Protein AF-A0A525BWI6-F1 (afdb_monomer)

Solvent-accessible surface area (backbone atoms only — not comparable to full-atom values): 13046 Å² total; per-residue (Å²): 113,69,66,60,53,54,53,51,47,53,51,52,24,54,49,38,53,57,57,34,75,76,47,69,25,54,62,59,29,43,52,37,50,34,52,22,26,50,43,40,24,55,50,16,60,76,72,67,36,61,72,46,29,54,53,19,52,52,50,34,53,52,35,51,54,49,53,54,50,56,58,62,45,59,78,63,48,48,75,44,83,44,71,78,77,48,49,67,59,49,45,56,50,45,60,74,43,39,76,67,49,33,75,76,40,73,86,69,58,68,66,37,55,58,36,24,40,76,40,70,22,49,56,35,39,35,30,46,92,95,35,80,50,28,39,37,36,37,22,38,51,86,26,30,73,74,43,40,60,67,76,64,21,48,58,48,61,79,73,51,90,69,42,32,31,34,43,74,51,75,48,60,46,65,49,59,51,91,51,55,58,67,56,55,53,51,51,49,52,60,69,67,59,43,96,78,37,52,26,42,34,41,73,44,54,63,84,40,54,70,57,53,51,52,42,44,77,70,60,32,41,85,71,51,73,57,98,63,34,35,35,27,37,23,75,45,68,83,77,71,130

Radius of gyration: 22.59 Å; Cα contacts (8 Å, |Δi|>4): 354; chains: 1; bounding box: 53×38×68 Å

Foldseek 3Di:
DVVVVLVVLVVVLVVLQVVLVVAQAPLVSLVSQLVSLVSQLVSCVSVVNPVSNVVSVVSNVVSVVVNVCLLVCLVQWDKDQPQPPCLVLVLVVCVVCVVVVCVFVVPDDSVLQVLQVVQVKTKIFGDHPNHGQWIWIKHFLSSLPSRDDPVQNVQSVVQDPRQAIETNDIDGPSHSPPSCNSVVNVVVCLVPSDQSHFKYKYKGFLVNVVVVVVCVVVQWDWGDDDPRMTMTIHTSPRPPD

Mean predicted aligned error: 8.85 Å

Secondary structure (DSSP, 8-state):
-HHHHHHHHHHHHHHHHHHHHT---HHHHHHHHHHHHHHHHHHHHHTT-HHHHHHHHHHHHHHHHHHHHHHHGGGG-EEEE-TTTTHHHHHHHHHHTHHHHTTT-TT--THHHHHHHHTT-EEEEEEETTEEEEEEEEEEGGGHHHHS-HHHHHHHHTT--S-EEEEEEEEE-GGGTTSSHHHHHHHHHHHHH-TT--EEEEEEETT-HHHHHHHHHTTPEEEEEETTEEEEEEE------

Sequence (241 aa):
MQAIIIEGLGYLASFTVAISLLMVSVLKLRIINLIGSTMFLIYGLLIGSVPIVITNVCVVSINIVNLRRLRSGNKAVQYNDMGGELRPQVEVFANEYLQDIRRFFPYFSVEQIAAAEEAGGRVFAAVRNLKVVGFAVVFPVAGVGSVLKPDRAMLIQNNSSGREHCFLLDYIVPRYRGLGLVRGLHELVIHQAGSSVDALLALTPQSSRKYAAFLQNNGFSFLAQKDGDVLYRKPLGSVRP

pLDDT: mean 83.62, std 11.22, range [30.11, 96.38]

Nearest PDB structures (foldseek):
  4bmh-assembly1_A  TM=7.366E-01  e=2.828E-05  Streptomyces sviceus ATCC 29083
  1wwz-assembly1_B  TM=6.530E-01  e=6.426E-05  Pyrococcus horikoshii OT3
  4ava-assembly1_A  TM=7.128E-01  e=1.847E-04  Mycobacterium tuberculosis H37Rv
  4xpl-assembly1_A  TM=6.372E-01  e=1.027E-04  Campylobacter jejuni subsp. jejuni PT14
  4avc-assembly2_B  TM=5.827E-01  e=7.545E-04  Mycobacterium tuberculosis H37Rv

Structure (mmCIF, N/CA/C/O backbone):
data_AF-A0A525BWI6-F1
#
_entry.id   AF-A0A525BWI6-F1
#
loop_
_atom_site.group_PDB
_atom_site.id
_atom_site.type_symbol
_atom_site.label_atom_id
_atom_site.label_alt_id
_atom_site.label_comp_id
_atom_site.label_asym_id
_atom_site.label_entity_id
_atom_site.label_seq_id
_atom_site.pdbx_PDB_ins_code
_atom_site.Cartn_x
_atom_site.Cartn_y
_atom_site.Cartn_z
_atom_site.occupancy
_atom_site.B_iso_or_equiv
_atom_site.auth_seq_id
_atom_site.auth_comp_id
_atom_site.auth_asym_id
_atom_site.auth_atom_id
_atom_site.pdbx_PDB_model_num
ATOM 1 N N . MET A 1 1 ? -9.915 -0.791 47.018 1.00 62.06 1 MET A N 1
ATOM 2 C CA . MET A 1 1 ? -9.492 -1.580 45.836 1.00 62.06 1 MET A CA 1
ATOM 3 C C . MET A 1 1 ? -10.439 -1.410 44.646 1.00 62.06 1 MET A C 1
ATOM 5 O O . MET A 1 1 ? -9.950 -1.113 43.570 1.00 62.06 1 MET A O 1
ATOM 9 N N . GLN A 1 2 ? -11.768 -1.500 44.816 1.00 66.81 2 GLN A N 1
ATOM 10 C CA . GLN A 1 2 ? -12.725 -1.298 43.710 1.00 66.81 2 GLN A CA 1
ATOM 11 C C . GLN A 1 2 ? -12.738 0.131 43.131 1.00 66.81 2 GLN A C 1
ATOM 13 O O . GLN A 1 2 ? -12.722 0.279 41.915 1.00 66.81 2 GLN A O 1
ATOM 18 N N . ALA A 1 3 ? -12.679 1.173 43.971 1.00 71.25 3 ALA A N 1
ATOM 19 C CA . ALA A 1 3 ? -12.654 2.569 43.508 1.00 71.25 3 ALA A CA 1
ATOM 20 C C . ALA A 1 3 ? -11.451 2.874 42.593 1.00 71.25 3 ALA A C 1
ATOM 22 O O . ALA A 1 3 ? -11.622 3.426 41.513 1.00 71.25 3 ALA A O 1
ATOM 23 N N . ILE A 1 4 ? -10.257 2.395 42.965 1.00 80.69 4 ILE A N 1
ATOM 24 C CA . ILE A 1 4 ? -9.024 2.557 42.173 1.00 80.69 4 ILE A CA 1
ATOM 25 C C . ILE A 1 4 ? -9.156 1.885 40.795 1.00 80.69 4 ILE A C 1
ATOM 27 O O . ILE A 1 4 ? -8.717 2.440 39.791 1.00 80.69 4 ILE A O 1
ATOM 31 N N . ILE A 1 5 ? -9.788 0.706 40.728 1.00 80.38 5 ILE A N 1
ATOM 32 C CA . ILE A 1 5 ? -10.026 -0.005 39.461 1.00 80.38 5 ILE A CA 1
ATOM 33 C C . ILE A 1 5 ? -11.010 0.777 38.578 1.00 80.38 5 ILE A C 1
ATOM 35 O O . ILE A 1 5 ? -10.779 0.907 37.377 1.00 80.38 5 ILE A O 1
ATOM 39 N N . ILE A 1 6 ? -12.083 1.321 39.162 1.00 80.31 6 ILE A N 1
ATOM 40 C CA . ILE A 1 6 ? -13.118 2.082 38.444 1.00 80.31 6 ILE A CA 1
ATOM 41 C C . ILE A 1 6 ? -12.556 3.403 37.895 1.00 80.31 6 ILE A C 1
ATOM 43 O O . ILE A 1 6 ? -12.757 3.711 36.719 1.00 80.31 6 ILE A O 1
ATOM 47 N N . GLU A 1 7 ? -11.811 4.156 38.706 1.00 82.19 7 GLU A N 1
ATOM 48 C CA . GLU A 1 7 ? -11.148 5.399 38.287 1.00 82.19 7 GLU A CA 1
ATOM 49 C C . GLU A 1 7 ? -10.084 5.137 37.214 1.00 82.19 7 GLU A C 1
ATOM 51 O O . GLU A 1 7 ? -10.045 5.823 36.189 1.00 82.19 7 GLU A O 1
ATOM 56 N N . GLY A 1 8 ? -9.274 4.087 37.393 1.00 83.38 8 GLY A N 1
ATOM 57 C CA . GLY A 1 8 ? -8.284 3.662 36.404 1.00 83.38 8 GLY A CA 1
ATOM 58 C C . GLY A 1 8 ? -8.911 3.321 35.049 1.00 83.38 8 GLY A C 1
ATOM 59 O O . GLY A 1 8 ? -8.374 3.706 34.007 1.00 83.38 8 GLY A O 1
ATOM 60 N N . LEU A 1 9 ? -10.079 2.665 35.046 1.00 82.00 9 LEU A N 1
ATOM 61 C CA . LEU A 1 9 ? -10.814 2.349 33.819 1.00 82.00 9 LEU A CA 1
ATOM 62 C C . LEU A 1 9 ? -11.284 3.620 33.089 1.00 82.00 9 LEU A C 1
ATOM 64 O O . LEU A 1 9 ? -11.173 3.700 31.865 1.00 82.00 9 LEU A O 1
ATOM 68 N N . GLY A 1 10 ? -11.771 4.619 33.834 1.00 75.94 10 GLY A N 1
ATOM 69 C CA . GLY A 1 10 ? -12.215 5.906 33.288 1.00 75.94 10 GLY A CA 1
ATOM 70 C C . GLY A 1 10 ? -11.077 6.722 32.662 1.00 75.94 10 GLY A C 1
ATOM 71 O O . GLY A 1 10 ? -11.234 7.271 31.563 1.00 75.94 10 GLY A O 1
ATOM 72 N N . TYR A 1 11 ? -9.903 6.747 33.303 1.00 85.50 11 TYR A N 1
ATOM 73 C CA . TYR A 1 11 ? -8.713 7.395 32.741 1.00 85.50 11 TYR A CA 1
ATOM 74 C C . TYR A 1 11 ? -8.204 6.680 31.489 1.00 85.50 11 TYR A C 1
ATOM 76 O O . TYR A 1 11 ? -7.922 7.336 30.48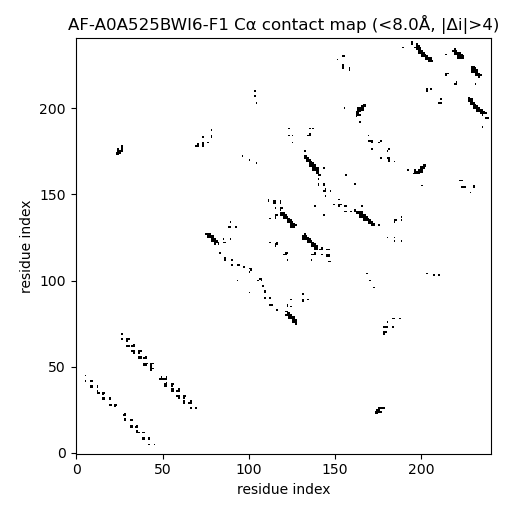5 1.00 85.50 11 TYR A O 1
ATOM 84 N N . LEU A 1 12 ? -8.159 5.344 31.501 1.00 83.06 12 LEU A N 1
ATOM 85 C CA . LEU A 1 12 ? -7.808 4.557 30.317 1.00 83.06 12 LEU A CA 1
ATOM 86 C C . LEU A 1 12 ? -8.774 4.806 29.149 1.00 83.06 12 LEU A C 1
ATOM 88 O O . LEU A 1 12 ? -8.333 4.933 28.004 1.00 83.06 12 LEU A O 1
ATOM 92 N N . ALA A 1 13 ? -10.076 4.914 29.420 1.00 77.94 13 ALA A N 1
ATOM 93 C CA . ALA A 1 13 ? -11.078 5.186 28.394 1.00 77.94 13 ALA A CA 1
ATOM 94 C C . ALA A 1 13 ? -10.881 6.579 27.765 1.00 77.94 13 ALA A C 1
ATOM 96 O O . ALA A 1 13 ? -10.815 6.704 26.540 1.00 77.94 13 ALA A O 1
ATOM 97 N N . SER A 1 14 ? -10.682 7.610 28.590 1.00 79.44 14 SER A N 1
ATOM 98 C CA . SER A 1 14 ? -10.403 8.980 28.129 1.00 79.44 14 SER A CA 1
ATOM 99 C C . SER A 1 14 ? -9.099 9.070 27.330 1.00 79.44 14 SER A C 1
ATOM 101 O O . SER A 1 14 ? -9.049 9.682 26.261 1.00 79.44 14 SER A O 1
ATOM 103 N N . PHE A 1 15 ? -8.050 8.391 27.796 1.00 86.06 15 PHE A N 1
ATOM 104 C CA . PHE A 1 15 ? -6.762 8.322 27.110 1.00 86.06 15 PHE A CA 1
ATOM 105 C C . PHE A 1 15 ? -6.867 7.638 25.738 1.00 86.06 15 PHE A C 1
ATOM 107 O O . PHE A 1 15 ? -6.299 8.111 24.752 1.00 86.06 15 PHE A O 1
ATOM 114 N N . THR A 1 16 ? -7.657 6.567 25.643 1.00 79.38 16 THR A N 1
ATOM 115 C CA . THR A 1 16 ? -7.926 5.859 24.381 1.00 79.38 16 THR A CA 1
ATOM 116 C C . THR A 1 16 ? -8.598 6.781 23.357 1.00 79.38 16 THR A C 1
ATOM 118 O O . THR A 1 16 ? -8.222 6.783 22.181 1.00 79.38 16 THR A O 1
ATOM 121 N N . VAL A 1 17 ? -9.540 7.622 23.797 1.00 78.75 17 VAL A N 1
ATOM 122 C CA . VAL A 1 17 ? -10.177 8.637 22.941 1.00 78.75 17 VAL A CA 1
ATOM 123 C C . VAL A 1 17 ? -9.170 9.698 22.494 1.00 78.75 17 VAL A C 1
ATOM 125 O O . VAL A 1 17 ? -9.147 10.040 21.313 1.00 78.75 17 VAL A O 1
ATOM 128 N N . ALA A 1 18 ? -8.289 10.171 23.377 1.00 82.12 18 ALA A N 1
ATOM 129 C CA . ALA A 1 18 ? -7.248 11.133 23.006 1.00 82.12 18 ALA A CA 1
ATOM 130 C C . ALA A 1 18 ? -6.285 10.565 21.944 1.00 82.12 18 ALA A C 1
ATOM 132 O O . ALA A 1 18 ? -6.019 11.218 20.935 1.00 82.12 18 ALA A O 1
ATOM 133 N N . ILE A 1 19 ? -5.838 9.312 22.104 1.00 81.69 19 ILE A N 1
ATOM 134 C CA . ILE A 1 19 ? -5.011 8.614 21.103 1.00 81.69 19 ILE A CA 1
ATOM 135 C C . ILE A 1 19 ? -5.735 8.492 19.758 1.00 81.69 19 ILE A C 1
ATOM 137 O O . ILE A 1 19 ? -5.098 8.581 18.705 1.00 81.69 19 ILE A O 1
ATOM 141 N N . SER A 1 20 ? -7.057 8.300 19.769 1.00 76.81 20 SER A N 1
ATOM 142 C CA . SER A 1 20 ? -7.852 8.183 18.545 1.00 76.81 20 SER A CA 1
ATOM 143 C C . SER A 1 20 ? -7.700 9.415 17.637 1.00 76.81 20 SER A C 1
ATOM 145 O O . SER A 1 20 ? -7.592 9.265 16.421 1.00 76.81 20 SER A O 1
ATOM 147 N N . LEU A 1 21 ? -7.571 10.618 18.212 1.00 78.81 21 LEU A N 1
ATOM 148 C CA . LEU A 1 21 ? -7.444 11.876 17.464 1.00 78.81 21 LEU A CA 1
ATOM 149 C C . LEU A 1 21 ? -6.120 11.994 16.696 1.00 78.81 21 LEU A C 1
ATOM 151 O O . LEU A 1 21 ? -6.045 12.709 15.701 1.00 78.81 21 LEU A O 1
ATOM 155 N N . LEU A 1 22 ? -5.091 11.254 17.111 1.00 80.56 22 LEU A N 1
ATOM 156 C CA . LEU A 1 22 ? -3.785 11.220 16.446 1.00 80.56 22 LEU A CA 1
ATOM 157 C C . LEU A 1 22 ? -3.753 10.246 15.254 1.00 80.56 22 LEU A C 1
ATOM 159 O O . LEU A 1 22 ? -2.736 10.112 14.569 1.00 80.56 22 LEU A O 1
ATOM 163 N N . MET A 1 23 ? -4.844 9.518 14.998 1.00 80.06 23 MET A N 1
ATOM 164 C CA . MET A 1 23 ? -4.870 8.440 14.015 1.00 80.06 23 MET A CA 1
ATOM 165 C C . MET A 1 23 ? -5.329 8.890 12.634 1.00 80.06 23 MET A C 1
ATOM 167 O O . MET A 1 23 ? -6.467 9.294 12.429 1.00 80.06 23 MET A O 1
ATOM 171 N N . VAL A 1 24 ? -4.469 8.672 11.639 1.00 76.25 24 VAL A N 1
ATOM 172 C CA . VAL A 1 24 ? -4.779 8.971 10.229 1.00 76.25 24 VAL A CA 1
ATOM 173 C C . VAL A 1 24 ? -5.527 7.822 9.532 1.00 76.25 24 VAL A C 1
ATOM 175 O O . VAL A 1 24 ? -6.326 8.037 8.622 1.00 76.25 24 VAL A O 1
ATOM 178 N N . SER A 1 25 ? -5.280 6.571 9.940 1.00 78.31 25 SER A N 1
ATOM 179 C CA . SER A 1 25 ? -5.923 5.398 9.329 1.00 78.31 25 SER A CA 1
ATOM 180 C C . SER A 1 25 ? -7.349 5.231 9.849 1.00 78.31 25 SER A C 1
ATOM 182 O O . SER A 1 25 ? -7.556 5.040 11.049 1.00 78.31 25 SER A O 1
ATOM 184 N N . VAL A 1 26 ? -8.327 5.206 8.936 1.00 79.12 26 VAL A N 1
ATOM 185 C CA . VAL A 1 26 ? -9.751 5.050 9.289 1.00 79.12 26 VAL A CA 1
ATOM 186 C C . VAL A 1 26 ? -9.996 3.717 9.991 1.00 79.12 26 VAL A C 1
ATOM 188 O O . VAL A 1 26 ? -10.793 3.653 10.920 1.00 79.12 26 VAL A O 1
ATOM 191 N N . LEU A 1 27 ? -9.292 2.655 9.587 1.00 81.38 27 LEU A N 1
ATOM 192 C CA . LEU A 1 27 ? -9.407 1.349 10.233 1.00 81.38 27 LEU A CA 1
ATOM 193 C C . LEU A 1 27 ? -8.969 1.416 11.700 1.00 81.38 27 LEU A C 1
ATOM 195 O O . LEU A 1 27 ? -9.713 0.991 12.581 1.00 81.38 27 LEU A O 1
ATOM 199 N N . LYS A 1 28 ? -7.778 1.971 11.958 1.00 82.62 28 LYS A N 1
ATOM 200 C CA . LYS A 1 28 ? -7.226 2.064 13.317 1.00 82.62 28 LYS A CA 1
ATOM 201 C C . LYS A 1 28 ? -8.090 2.949 14.211 1.00 82.62 28 LYS A C 1
ATOM 203 O O . LYS A 1 28 ? -8.404 2.545 15.325 1.00 82.62 28 LYS A O 1
ATOM 208 N N . LEU A 1 29 ? -8.547 4.087 13.682 1.00 83.50 29 LEU A N 1
ATOM 209 C CA . LEU A 1 29 ? -9.468 4.987 14.372 1.00 83.50 29 LEU A CA 1
ATOM 210 C C . LEU A 1 29 ? -10.741 4.254 14.819 1.00 83.50 29 LEU A C 1
ATOM 212 O O . LEU A 1 29 ? -11.151 4.360 15.969 1.00 83.50 29 LEU A O 1
ATOM 216 N N . ARG A 1 30 ? -11.355 3.461 13.930 1.00 86.94 30 ARG A N 1
ATOM 217 C CA . ARG A 1 30 ? -12.579 2.707 14.251 1.00 86.94 30 ARG A CA 1
ATOM 218 C C . ARG A 1 30 ? -12.337 1.598 15.273 1.00 86.94 30 ARG A C 1
ATOM 220 O O . ARG A 1 30 ? -13.195 1.384 16.121 1.00 86.94 30 ARG A O 1
ATOM 227 N N . ILE A 1 31 ? -11.189 0.921 15.220 1.00 85.94 31 ILE A N 1
ATOM 228 C CA . ILE A 1 31 ? -10.820 -0.107 16.207 1.00 85.94 31 ILE A CA 1
ATOM 229 C C . ILE A 1 31 ? -10.630 0.523 17.589 1.00 85.94 31 ILE A C 1
ATOM 231 O O . ILE A 1 31 ? -11.164 0.016 18.568 1.00 85.94 31 ILE A O 1
ATOM 235 N N . ILE A 1 32 ? -9.925 1.648 17.678 1.00 87.00 32 ILE A N 1
ATOM 236 C CA . ILE A 1 32 ? -9.689 2.324 18.958 1.00 87.00 32 ILE A CA 1
ATOM 237 C C . ILE A 1 32 ? -10.961 2.936 19.522 1.00 87.00 32 ILE A C 1
ATOM 239 O O . ILE A 1 32 ? -11.213 2.789 20.712 1.00 87.00 32 ILE A O 1
ATOM 243 N N . ASN A 1 33 ? -11.817 3.519 18.682 1.00 86.81 33 ASN A N 1
ATOM 244 C CA . ASN A 1 33 ? -13.127 3.986 19.132 1.00 86.81 33 ASN A CA 1
ATOM 245 C C . ASN A 1 33 ? -13.997 2.831 19.633 1.00 86.81 33 ASN A C 1
ATOM 247 O O . ASN A 1 33 ? -14.745 3.007 20.592 1.00 86.81 33 ASN A O 1
ATOM 251 N N . LEU A 1 34 ? -13.892 1.646 19.024 1.00 88.12 34 LEU A N 1
ATOM 252 C CA . LEU A 1 34 ? -14.577 0.445 19.498 1.00 88.12 34 LEU A CA 1
ATOM 253 C C . LEU A 1 34 ? -14.042 -0.003 20.868 1.00 88.12 34 LEU A C 1
ATOM 255 O O . LEU A 1 34 ? -14.837 -0.293 21.755 1.00 88.12 34 LEU A O 1
ATOM 259 N N . ILE A 1 35 ? -12.719 -0.003 21.064 1.00 90.88 35 ILE A N 1
ATOM 260 C CA . ILE A 1 35 ? -12.091 -0.314 22.358 1.00 90.88 35 ILE A CA 1
ATOM 261 C C . ILE A 1 35 ? -12.531 0.704 23.415 1.00 90.88 3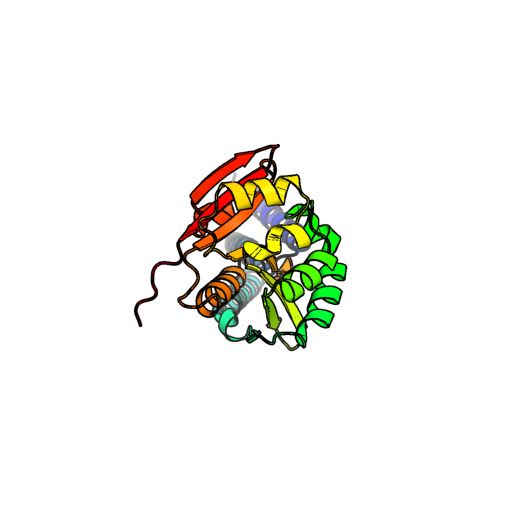5 ILE A C 1
ATOM 263 O O . ILE A 1 35 ? -13.075 0.311 24.441 1.00 90.88 35 ILE A O 1
ATOM 267 N N . GLY A 1 36 ? -12.376 2.002 23.142 1.00 87.62 36 GLY A N 1
ATOM 268 C CA . GLY A 1 36 ? -12.726 3.073 24.076 1.00 87.62 36 GLY A CA 1
ATOM 269 C C . GLY A 1 36 ? -14.205 3.057 24.461 1.00 87.62 36 GLY A C 1
ATOM 270 O O . GLY A 1 36 ? -14.528 3.118 25.643 1.00 87.62 36 GLY A O 1
ATOM 271 N N . SER A 1 37 ? -15.109 2.885 23.490 1.00 88.62 37 SER A N 1
ATOM 272 C CA . SER A 1 37 ? -16.545 2.767 23.786 1.00 88.62 37 SER A CA 1
ATOM 273 C C . SER A 1 37 ? -16.896 1.487 24.543 1.00 88.62 37 SER A C 1
ATOM 275 O O . SER A 1 37 ? -17.738 1.522 25.432 1.00 88.62 37 SER A O 1
ATOM 277 N N . THR A 1 38 ? -16.211 0.370 24.287 1.00 90.31 38 THR A N 1
ATOM 278 C CA . THR A 1 38 ? -16.384 -0.858 25.085 1.00 90.31 38 THR A CA 1
ATOM 279 C C . THR A 1 38 ? -15.917 -0.653 26.530 1.00 90.31 38 THR A C 1
ATOM 281 O O . THR A 1 38 ? -16.587 -1.092 27.461 1.00 90.31 38 THR A O 1
ATOM 284 N N . MET A 1 39 ? -14.811 0.066 26.746 1.00 88.81 39 MET A N 1
ATOM 285 C CA . MET A 1 39 ? -14.343 0.415 28.092 1.00 88.81 39 MET A CA 1
ATOM 286 C C . MET A 1 39 ? -15.326 1.338 28.815 1.00 88.81 39 MET A C 1
ATOM 288 O O . MET A 1 39 ? -15.655 1.081 29.970 1.00 88.81 39 MET A O 1
ATOM 292 N N . PHE A 1 40 ? -15.849 2.366 28.138 1.00 86.31 40 PHE A N 1
ATOM 293 C CA . PHE A 1 40 ? -16.877 3.239 28.710 1.00 86.31 40 PHE A CA 1
ATOM 294 C C . PHE A 1 40 ? -18.191 2.507 28.982 1.00 86.31 40 PHE A C 1
ATOM 296 O O . PHE A 1 40 ? -18.857 2.809 29.967 1.00 86.31 40 PHE A O 1
ATOM 303 N N . LEU A 1 41 ? -18.556 1.527 28.156 1.00 89.56 41 LEU A N 1
ATOM 304 C CA . LEU A 1 41 ? -19.707 0.667 28.404 1.00 89.56 41 LEU A CA 1
ATOM 305 C C . LEU A 1 41 ? -19.533 -0.131 29.704 1.00 89.56 41 LEU A C 1
ATOM 307 O O . LEU A 1 41 ? -20.421 -0.106 30.552 1.00 89.56 41 LEU A O 1
ATOM 311 N N . ILE A 1 42 ? -18.380 -0.786 29.885 1.00 89.62 42 ILE A N 1
ATOM 312 C CA . ILE A 1 42 ? -18.051 -1.518 31.120 1.00 89.62 42 ILE A CA 1
ATOM 313 C C . ILE A 1 42 ? -18.047 -0.561 32.318 1.00 89.62 42 ILE A C 1
ATOM 315 O O . ILE A 1 42 ? -18.666 -0.856 33.336 1.00 89.62 42 ILE A O 1
ATOM 319 N N . TYR A 1 43 ? -17.416 0.609 32.184 1.00 87.12 43 TYR A N 1
ATOM 320 C CA . TYR A 1 43 ? -17.415 1.650 33.214 1.00 87.12 43 TYR A CA 1
ATOM 321 C C . TYR A 1 43 ? -18.838 2.070 33.609 1.00 87.12 43 TYR A C 1
ATOM 323 O O . TYR A 1 43 ? -19.175 2.078 34.789 1.00 87.12 43 TYR A O 1
ATOM 331 N N . GLY A 1 44 ? -19.691 2.369 32.623 1.00 87.69 44 GLY A N 1
ATOM 332 C CA . GLY A 1 44 ? -21.080 2.771 32.832 1.00 87.69 44 GLY A CA 1
ATOM 333 C C . GLY A 1 44 ? -21.902 1.706 33.555 1.00 87.69 44 GLY A C 1
ATOM 334 O O . GLY A 1 44 ? -22.690 2.051 34.430 1.00 87.69 44 GLY A O 1
ATOM 335 N N . LEU A 1 45 ? -21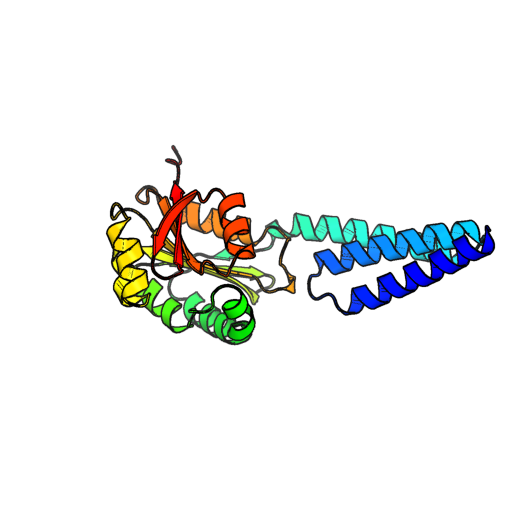.679 0.423 33.244 1.00 90.38 45 LEU A N 1
ATOM 336 C CA . LEU A 1 45 ? -22.302 -0.693 33.961 1.00 90.38 45 LEU A CA 1
ATOM 337 C C . LEU A 1 45 ? -21.839 -0.758 35.422 1.00 90.38 45 LEU A C 1
ATOM 339 O O . LEU A 1 45 ? -22.671 -0.936 36.307 1.00 90.38 45 LEU A O 1
ATOM 343 N N . LEU A 1 46 ? -20.540 -0.570 35.682 1.00 89.25 46 LEU A N 1
ATOM 344 C CA . LEU A 1 46 ? -19.979 -0.609 37.038 1.00 89.25 46 LEU A CA 1
ATOM 345 C C . LEU A 1 46 ? -20.515 0.510 37.939 1.00 89.25 46 LEU A C 1
ATOM 347 O O . LEU A 1 46 ? -20.731 0.274 39.123 1.00 89.25 46 LEU A O 1
ATOM 351 N N . ILE A 1 47 ? -20.744 1.708 37.392 1.00 89.38 47 ILE A N 1
ATOM 352 C CA . ILE A 1 47 ? -21.282 2.848 38.156 1.00 89.38 47 ILE A CA 1
ATOM 353 C C . ILE A 1 47 ? -22.814 2.973 38.080 1.00 89.38 47 ILE A C 1
ATOM 355 O O . ILE A 1 47 ? -23.373 3.944 38.584 1.00 89.38 47 ILE A O 1
ATOM 359 N N . GLY A 1 48 ? -23.501 2.039 37.412 1.00 88.06 48 GLY A N 1
ATOM 360 C CA . GLY A 1 48 ? -24.958 2.077 37.231 1.00 88.06 48 GLY A CA 1
ATOM 361 C C . GLY A 1 48 ? -25.469 3.236 36.359 1.00 88.06 48 GLY A C 1
ATOM 362 O O . GLY A 1 48 ? -26.635 3.616 36.449 1.00 88.06 48 GLY A O 1
ATOM 363 N N . SER A 1 49 ? -24.620 3.820 35.509 1.00 92.88 49 SER A N 1
ATOM 364 C CA . SER A 1 49 ? -24.971 4.972 34.673 1.00 92.88 49 SER A CA 1
ATOM 365 C C . SER A 1 49 ? -25.620 4.542 33.360 1.00 92.88 49 SER A C 1
ATOM 367 O O . SER A 1 49 ? -24.956 4.298 32.347 1.00 92.88 49 SER A O 1
ATOM 369 N N . VAL A 1 50 ? -26.953 4.506 33.364 1.00 91.06 50 VAL A N 1
ATOM 370 C CA . VAL A 1 50 ? -27.777 4.200 32.184 1.00 91.06 50 VAL A CA 1
ATOM 371 C C . VAL A 1 50 ? -27.422 5.068 30.958 1.00 91.06 50 VAL A C 1
ATOM 373 O O . VAL A 1 50 ? -27.262 4.499 29.875 1.00 91.06 50 VAL A O 1
ATOM 376 N N . PRO A 1 51 ? -27.210 6.399 31.068 1.00 89.75 51 PRO A N 1
ATOM 377 C CA . PRO A 1 51 ? -26.848 7.223 29.909 1.00 89.75 51 PRO A CA 1
ATOM 378 C C . PRO A 1 51 ? -25.520 6.815 29.252 1.00 89.75 51 PRO A C 1
ATOM 380 O O . PRO A 1 51 ? -25.416 6.784 28.022 1.00 89.75 51 PRO A O 1
ATOM 383 N N . ILE A 1 52 ? -24.506 6.459 30.050 1.00 90.19 52 ILE A N 1
ATOM 384 C CA . ILE A 1 52 ? -23.194 6.027 29.539 1.00 90.19 52 ILE A CA 1
ATOM 385 C C . ILE A 1 52 ? -23.319 4.677 28.834 1.00 90.19 52 ILE A C 1
ATOM 387 O O . ILE A 1 52 ? -22.749 4.486 27.758 1.00 90.19 52 ILE A O 1
ATOM 391 N N . VAL A 1 53 ? -24.093 3.757 29.410 1.00 91.81 53 VAL A N 1
ATOM 392 C CA . VAL A 1 53 ? -24.338 2.434 28.828 1.00 91.81 53 VAL A CA 1
ATOM 393 C C . VAL A 1 53 ? -25.018 2.565 27.467 1.00 91.81 53 VAL A C 1
ATOM 395 O O . VAL A 1 53 ? -24.493 2.066 26.473 1.00 91.81 53 VAL A O 1
ATOM 398 N N . ILE A 1 54 ? -26.137 3.292 27.387 1.00 93.12 54 ILE A N 1
ATOM 399 C CA . ILE A 1 54 ? -26.908 3.443 26.141 1.00 93.12 54 ILE A CA 1
ATOM 400 C C . ILE A 1 54 ? -26.054 4.076 25.039 1.00 93.12 54 ILE A C 1
ATOM 402 O O . ILE A 1 54 ? -25.976 3.551 23.926 1.00 93.12 54 ILE A O 1
ATOM 406 N N . THR A 1 55 ? -25.380 5.187 25.345 1.00 90.31 55 THR A N 1
ATOM 407 C CA . THR A 1 55 ? -24.566 5.903 24.352 1.00 90.31 55 THR A CA 1
ATOM 408 C C . THR A 1 55 ? -23.436 5.029 23.814 1.00 90.31 55 THR A C 1
ATOM 410 O O . THR A 1 55 ? -23.238 4.961 22.600 1.00 90.31 55 THR A O 1
ATOM 413 N N . ASN A 1 56 ? -22.739 4.286 24.676 1.00 91.19 56 ASN A N 1
ATOM 414 C CA . ASN A 1 56 ? -21.630 3.444 24.242 1.00 91.19 56 ASN A CA 1
ATOM 415 C C . ASN A 1 56 ? -22.078 2.165 23.527 1.00 91.19 56 ASN A C 1
ATOM 417 O O . ASN A 1 56 ? -21.414 1.773 22.570 1.00 91.19 56 ASN A O 1
ATOM 421 N N . VAL A 1 57 ? -23.225 1.569 23.875 1.00 92.50 57 VAL A N 1
ATOM 422 C CA . VAL A 1 57 ? -23.825 0.478 23.077 1.00 92.50 57 VAL A CA 1
ATOM 423 C C . VAL A 1 57 ? -24.118 0.945 21.648 1.00 92.50 57 VAL A C 1
ATOM 425 O O . VAL A 1 57 ? -23.778 0.249 20.683 1.00 92.50 57 VAL A O 1
ATOM 428 N N . CYS A 1 58 ? -24.692 2.141 21.487 1.00 89.88 58 CYS A N 1
ATOM 429 C CA . CYS A 1 58 ? -24.932 2.734 20.172 1.00 89.88 58 CYS A CA 1
ATOM 430 C C . CYS A 1 58 ? -23.619 2.948 19.403 1.00 89.88 58 CYS A C 1
ATOM 432 O O . CYS A 1 58 ? -23.505 2.549 18.241 1.00 89.88 58 CYS A O 1
ATOM 434 N N . VAL A 1 59 ? -22.599 3.521 20.050 1.00 87.81 59 VAL A N 1
ATOM 435 C CA . VAL A 1 59 ? -21.285 3.766 19.433 1.00 87.81 59 VAL A CA 1
ATOM 436 C C . VAL A 1 59 ? -20.602 2.459 19.023 1.00 87.81 59 VAL A C 1
ATOM 438 O O . VAL A 1 59 ? -20.098 2.374 17.899 1.00 87.81 59 VAL A O 1
ATOM 441 N N . VAL A 1 60 ? -20.608 1.433 19.878 1.00 90.94 60 VAL A N 1
ATOM 442 C CA . VAL A 1 60 ? -20.069 0.097 19.573 1.00 90.94 60 VAL A CA 1
ATOM 443 C C . VAL A 1 60 ? -20.763 -0.476 18.338 1.00 90.94 60 VAL A C 1
ATOM 445 O O . VAL A 1 60 ? -20.097 -0.855 17.371 1.00 90.94 60 VAL A O 1
ATOM 448 N N . SER A 1 61 ? -22.097 -0.448 18.315 1.00 89.38 61 SER A N 1
ATOM 449 C CA . SER A 1 61 ? -22.906 -0.966 17.205 1.00 89.38 61 SER A CA 1
ATOM 450 C C . SER A 1 61 ? -22.593 -0.256 15.881 1.00 89.38 61 SER A C 1
ATOM 452 O O . SER A 1 61 ? -22.314 -0.906 14.868 1.00 89.38 61 SER A O 1
ATOM 454 N N . ILE A 1 62 ? -22.543 1.081 15.890 1.00 87.38 62 ILE A N 1
ATOM 455 C CA . ILE A 1 62 ? -22.206 1.896 14.713 1.00 87.38 62 ILE A CA 1
ATOM 456 C C . ILE A 1 62 ? -20.781 1.602 14.229 1.00 87.38 62 ILE A C 1
ATOM 458 O O . ILE A 1 62 ? -20.553 1.445 13.025 1.00 87.38 62 ILE A O 1
ATOM 462 N N . ASN A 1 63 ? -19.805 1.510 15.139 1.00 87.75 63 ASN A N 1
ATOM 463 C CA . ASN A 1 63 ? -18.421 1.220 14.763 1.00 87.75 63 ASN A CA 1
ATOM 464 C C . ASN A 1 63 ? -18.273 -0.190 14.176 1.00 87.75 63 ASN A C 1
ATOM 466 O O . ASN A 1 63 ? -17.561 -0.334 13.183 1.00 87.75 63 ASN A O 1
ATOM 470 N N . ILE A 1 64 ? -18.983 -1.199 14.694 1.00 87.88 64 ILE A N 1
ATOM 471 C CA . ILE A 1 64 ? -18.985 -2.561 14.132 1.00 87.88 64 ILE A CA 1
ATOM 472 C C . ILE A 1 64 ? -19.544 -2.564 12.704 1.00 87.88 64 ILE A C 1
ATOM 474 O O . ILE A 1 64 ? -18.910 -3.115 11.798 1.00 87.88 64 ILE A O 1
ATOM 478 N N . VAL A 1 65 ? -20.696 -1.927 12.472 1.00 86.31 65 VAL A N 1
ATOM 479 C CA . VAL A 1 65 ? -21.297 -1.838 11.128 1.00 86.31 65 VAL A CA 1
ATOM 480 C C . VAL A 1 65 ? -20.356 -1.112 10.163 1.00 86.31 65 VAL A C 1
ATOM 482 O O . VAL A 1 65 ? -20.107 -1.596 9.056 1.00 86.31 65 VAL A O 1
ATOM 485 N N . ASN A 1 66 ? -19.767 0.006 10.589 1.00 81.81 66 ASN A N 1
ATOM 486 C CA . ASN A 1 66 ? -18.812 0.761 9.781 1.00 81.81 66 ASN A CA 1
ATOM 487 C C . ASN A 1 66 ? -17.534 -0.030 9.485 1.00 81.81 66 ASN A C 1
ATOM 489 O O . ASN A 1 66 ? -17.031 0.035 8.367 1.00 81.81 66 ASN A O 1
ATOM 493 N N . LEU A 1 67 ? -17.023 -0.803 10.445 1.00 83.19 67 LEU A N 1
ATOM 494 C CA . LEU A 1 67 ? -15.845 -1.649 10.266 1.00 83.19 67 LEU A CA 1
ATOM 495 C C . LEU A 1 67 ? -16.104 -2.756 9.233 1.00 83.19 67 LEU A C 1
ATOM 497 O O . LEU A 1 67 ? -15.274 -2.983 8.350 1.00 83.19 67 LEU A O 1
ATOM 501 N N . ARG A 1 68 ? -17.281 -3.397 9.296 1.00 81.38 68 ARG A N 1
ATOM 502 C CA . ARG A 1 68 ? -17.717 -4.392 8.302 1.00 81.38 68 ARG A CA 1
ATOM 503 C C . ARG A 1 68 ? -17.869 -3.769 6.914 1.00 81.38 68 ARG A C 1
ATOM 505 O O . ARG A 1 68 ? -17.322 -4.299 5.948 1.00 81.38 68 ARG A O 1
ATOM 512 N N . ARG A 1 69 ? -18.532 -2.611 6.810 1.00 74.12 69 ARG A N 1
ATOM 513 C CA . ARG A 1 69 ? -18.672 -1.866 5.543 1.00 74.12 69 ARG A CA 1
ATOM 514 C C . ARG A 1 69 ? -17.321 -1.449 4.969 1.00 74.12 69 ARG A C 1
ATOM 516 O O . ARG A 1 69 ? -17.109 -1.575 3.770 1.00 74.12 69 ARG A O 1
ATOM 523 N N . LEU A 1 70 ? -16.391 -0.992 5.808 1.00 71.25 70 LEU A N 1
ATOM 524 C CA . LEU A 1 70 ? -15.066 -0.553 5.374 1.00 71.25 70 LEU A CA 1
ATOM 525 C C . LEU A 1 70 ? -14.231 -1.711 4.814 1.00 71.25 70 LEU A C 1
ATOM 527 O O . LEU A 1 70 ? -13.553 -1.520 3.811 1.00 71.25 70 LEU A O 1
ATOM 531 N N . ARG A 1 71 ? -14.325 -2.907 5.414 1.00 67.12 71 ARG A N 1
ATOM 532 C CA . ARG A 1 71 ? -13.697 -4.131 4.885 1.00 67.12 71 ARG A CA 1
ATOM 533 C C . ARG A 1 71 ? -14.364 -4.632 3.600 1.00 67.12 71 ARG A C 1
ATOM 535 O O . ARG A 1 71 ? -13.674 -5.103 2.706 1.00 67.12 71 ARG A O 1
ATOM 542 N N . SER A 1 72 ? -15.686 -4.501 3.478 1.00 58.53 72 SER A N 1
ATOM 543 C CA . SER A 1 72 ? -16.422 -4.892 2.264 1.00 58.53 72 SER A CA 1
ATOM 544 C C . SER A 1 72 ? -16.308 -3.874 1.116 1.00 58.53 72 SER A C 1
ATOM 546 O O . SER A 1 72 ? -16.590 -4.214 -0.032 1.00 58.53 72 SER A O 1
ATOM 548 N N . GLY A 1 73 ? -15.904 -2.632 1.405 1.00 51.66 73 GLY A N 1
ATOM 549 C CA . GLY A 1 73 ? -15.798 -1.526 0.449 1.00 51.66 73 GLY A CA 1
ATOM 550 C C . GLY A 1 73 ? -14.662 -1.645 -0.570 1.00 51.66 73 GLY A C 1
ATOM 551 O O . GLY A 1 73 ? -14.576 -0.799 -1.455 1.00 51.66 73 GLY A O 1
ATOM 552 N N . ASN A 1 74 ? -13.832 -2.693 -0.496 1.00 52.75 74 ASN A N 1
ATOM 553 C CA . ASN A 1 74 ? -12.864 -3.024 -1.550 1.00 52.75 74 ASN A CA 1
ATOM 554 C C . ASN A 1 74 ? -13.537 -3.271 -2.907 1.00 52.75 74 ASN A C 1
ATOM 556 O O . ASN A 1 74 ? -12.903 -3.070 -3.931 1.00 52.75 74 ASN A O 1
ATOM 560 N N . LYS A 1 75 ? -14.832 -3.623 -2.925 1.00 50.34 75 LYS A N 1
ATOM 561 C CA . LYS A 1 75 ? -15.613 -3.778 -4.162 1.00 50.34 75 LYS A CA 1
ATOM 562 C C . LYS A 1 75 ? -15.866 -2.462 -4.916 1.00 50.34 75 LYS A C 1
ATOM 564 O O . LYS A 1 75 ? -16.229 -2.510 -6.080 1.00 50.34 75 LYS A O 1
ATOM 569 N N . ALA A 1 76 ? -15.720 -1.305 -4.259 1.00 49.38 76 ALA A N 1
ATOM 570 C CA . ALA A 1 76 ? -15.972 0.014 -4.854 1.00 49.38 76 ALA A CA 1
ATOM 571 C C . ALA A 1 76 ? -14.697 0.721 -5.336 1.00 49.38 76 ALA A C 1
ATOM 573 O O . ALA A 1 76 ? -14.778 1.837 -5.849 1.00 49.38 76 ALA A O 1
ATOM 574 N N . VAL A 1 77 ? -13.523 0.120 -5.119 1.00 58.09 77 VAL A N 1
ATOM 575 C CA . VAL A 1 77 ? -12.285 0.635 -5.699 1.00 58.09 77 VAL A CA 1
ATOM 576 C C . VAL A 1 77 ? -12.191 0.091 -7.107 1.00 58.09 77 VAL A C 1
ATOM 578 O O . VAL A 1 77 ? -12.110 -1.117 -7.311 1.00 58.09 77 VAL A O 1
ATOM 581 N N . GLN A 1 78 ? -12.268 1.008 -8.062 1.00 63.19 78 GLN A N 1
ATOM 582 C CA . GLN A 1 78 ? -12.052 0.689 -9.458 1.00 63.19 78 GLN A CA 1
ATOM 583 C C . GLN A 1 78 ? -10.551 0.710 -9.700 1.00 63.19 78 GLN A C 1
ATOM 585 O O . GLN A 1 78 ? -9.847 1.647 -9.308 1.00 63.19 78 GLN A O 1
ATOM 590 N N . TYR A 1 79 ? -10.086 -0.380 -10.283 1.00 65.62 79 TYR A N 1
ATOM 591 C CA . TYR A 1 79 ? -8.711 -0.576 -10.674 1.00 65.62 79 TYR A CA 1
ATOM 592 C C . TYR A 1 79 ? -8.673 -0.446 -12.183 1.00 65.62 79 TYR A C 1
ATOM 594 O O . TYR A 1 79 ? -9.195 -1.307 -12.890 1.00 65.62 79 TYR A O 1
ATOM 602 N N . ASN A 1 80 ? -8.101 0.651 -12.654 1.00 63.69 80 ASN A N 1
ATOM 603 C CA . ASN A 1 80 ? -8.057 0.943 -14.075 1.00 63.69 80 ASN A CA 1
ATOM 604 C C . ASN A 1 80 ? -6.621 0.746 -14.563 1.00 63.69 80 ASN A C 1
ATOM 606 O O . ASN A 1 80 ? -5.707 1.416 -14.079 1.00 63.69 80 ASN A O 1
ATOM 610 N N . ASP A 1 81 ? -6.450 -0.175 -15.513 1.00 59.72 81 ASP A N 1
ATOM 611 C CA . ASP A 1 81 ? -5.355 -0.119 -16.484 1.00 59.72 81 ASP A CA 1
ATOM 612 C C . ASP A 1 81 ? -5.865 0.720 -17.641 1.00 59.72 81 ASP A C 1
ATOM 614 O O . ASP A 1 81 ? -6.557 0.236 -18.534 1.00 59.72 81 ASP A O 1
ATOM 618 N N . MET A 1 82 ? -5.659 2.021 -17.540 1.00 54.59 82 MET A N 1
ATOM 619 C CA . MET A 1 82 ? -5.883 2.915 -18.662 1.00 54.59 82 MET A CA 1
ATOM 620 C C . MET A 1 82 ? -4.521 3.510 -18.949 1.00 54.59 82 MET A C 1
ATOM 622 O O . MET A 1 82 ? -4.160 4.545 -18.383 1.00 54.59 82 MET A O 1
ATOM 626 N N . GLY A 1 83 ? -3.735 2.775 -19.741 1.00 55.62 83 GLY A N 1
ATOM 627 C CA . GLY A 1 83 ? -2.445 3.242 -20.238 1.00 55.62 83 GLY A CA 1
ATOM 628 C C . GLY A 1 83 ? -2.550 4.674 -20.767 1.00 55.62 83 GLY A C 1
ATOM 629 O O . GLY A 1 83 ? -3.587 5.057 -21.309 1.00 55.62 83 GLY A O 1
ATOM 630 N N . GLY A 1 84 ? -1.508 5.478 -20.560 1.00 57.66 84 GLY A N 1
ATOM 631 C CA . GLY A 1 84 ? -1.398 6.876 -20.979 1.00 57.66 84 GLY A CA 1
ATOM 632 C C . GLY A 1 84 ? -2.346 7.869 -20.290 1.00 57.66 84 GLY A C 1
ATOM 633 O O . GLY A 1 84 ? -1.898 8.887 -19.767 1.00 57.66 84 GLY A O 1
ATOM 634 N N . GLU A 1 85 ? -3.655 7.605 -20.262 1.00 70.69 85 GLU A N 1
ATOM 635 C CA . GLU A 1 85 ? -4.688 8.591 -19.904 1.00 70.69 85 GLU A CA 1
ATOM 636 C C . GLU A 1 85 ? -4.710 8.953 -18.412 1.00 70.69 85 GLU A C 1
ATOM 638 O O . GLU A 1 85 ? -5.018 10.090 -18.046 1.00 70.69 85 GLU A O 1
ATOM 643 N N . LEU A 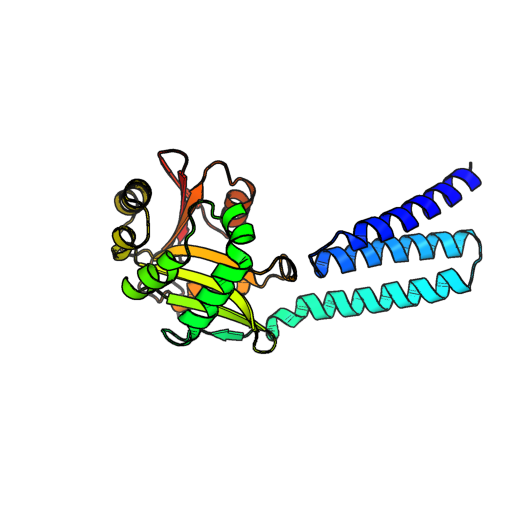1 86 ? -4.353 8.013 -17.531 1.00 73.25 86 LEU A N 1
ATOM 644 C CA . LEU A 1 86 ? -4.319 8.256 -16.085 1.00 73.25 86 LEU A CA 1
ATOM 645 C C . LEU A 1 86 ? -2.944 8.695 -15.570 1.00 73.25 86 LEU A C 1
ATOM 647 O O . LEU A 1 86 ? -2.867 9.155 -14.426 1.00 73.25 86 LEU A O 1
ATOM 651 N N . ARG A 1 87 ? -1.875 8.615 -16.381 1.00 84.06 87 ARG A N 1
ATOM 652 C CA . ARG A 1 87 ? -0.519 8.983 -15.939 1.00 84.06 87 ARG A CA 1
ATOM 653 C C . ARG A 1 87 ? -0.455 10.406 -15.373 1.00 84.06 87 ARG A C 1
ATOM 655 O O . ARG A 1 87 ? 0.013 10.530 -14.243 1.00 84.06 87 ARG A O 1
ATOM 662 N N . PRO A 1 88 ? -0.983 11.458 -16.034 1.00 88.75 88 PRO A N 1
ATOM 663 C CA . PRO A 1 88 ? -0.909 12.813 -15.485 1.00 88.75 88 PRO A CA 1
ATOM 664 C C . PRO A 1 88 ? -1.583 12.940 -14.110 1.00 88.75 88 PRO A C 1
ATOM 666 O O . PRO A 1 88 ? -1.075 13.617 -13.220 1.00 88.75 88 PRO A O 1
ATOM 669 N N . GLN A 1 89 ? -2.707 12.246 -13.894 1.00 89.56 89 GLN A N 1
ATOM 670 C CA . GLN A 1 89 ? -3.399 12.250 -12.599 1.00 89.56 89 GLN A CA 1
ATOM 671 C C . GLN A 1 89 ? -2.587 11.523 -11.523 1.00 89.56 89 GLN A C 1
ATOM 673 O O . GLN A 1 89 ? -2.536 11.970 -10.376 1.00 89.56 89 GLN A O 1
ATOM 678 N N . VAL A 1 90 ? -1.946 10.410 -11.888 1.00 91.44 90 VAL A N 1
ATOM 679 C CA . VAL A 1 90 ? -1.073 9.646 -10.994 1.00 91.44 90 VAL A CA 1
ATOM 680 C C . VAL A 1 90 ? 0.195 10.428 -10.656 1.00 91.44 90 VAL A C 1
ATOM 682 O O . VAL A 1 90 ? 0.602 10.406 -9.502 1.00 91.44 90 VAL A O 1
ATOM 685 N N . GLU A 1 91 ? 0.789 11.155 -11.600 1.00 93.19 91 GLU A N 1
ATOM 686 C CA . GLU A 1 91 ? 1.963 12.005 -11.361 1.00 93.19 91 GLU A CA 1
ATOM 687 C C . GLU A 1 91 ? 1.641 13.156 -10.405 1.00 93.19 91 GLU A C 1
ATOM 689 O O . GLU A 1 91 ? 2.359 13.360 -9.424 1.00 93.19 91 GLU A O 1
ATOM 694 N N . VAL A 1 92 ? 0.522 13.856 -10.629 1.00 94.31 92 VAL A N 1
ATOM 695 C CA . VAL A 1 92 ? 0.037 14.905 -9.716 1.00 94.31 92 VAL A CA 1
ATOM 696 C C . VAL A 1 92 ? -0.187 14.335 -8.314 1.00 94.31 92 VAL A C 1
ATOM 698 O O . VAL A 1 92 ? 0.287 14.900 -7.327 1.00 94.31 92 VAL A O 1
ATOM 701 N N . PHE A 1 93 ? -0.849 13.181 -8.221 1.00 94.25 93 PHE A N 1
ATOM 702 C CA . PHE A 1 93 ? -1.071 12.487 -6.957 1.00 94.25 93 PHE A CA 1
ATOM 703 C C . PHE A 1 93 ? 0.247 12.038 -6.297 1.00 94.25 93 PHE A C 1
ATOM 705 O O . PHE A 1 93 ? 0.442 12.222 -5.097 1.00 94.25 93 PHE A O 1
ATOM 712 N N . ALA A 1 94 ? 1.186 11.469 -7.053 1.00 95.50 94 ALA A N 1
ATOM 713 C CA . ALA A 1 94 ? 2.478 11.027 -6.537 1.00 95.50 94 ALA A CA 1
ATOM 714 C C . ALA A 1 94 ? 3.290 12.208 -5.994 1.00 95.50 94 ALA A C 1
ATOM 716 O O . ALA A 1 94 ? 3.942 12.076 -4.958 1.00 95.50 94 ALA A O 1
ATOM 717 N N . ASN A 1 95 ? 3.204 13.368 -6.647 1.00 96.38 95 ASN A N 1
ATOM 718 C CA . ASN A 1 95 ? 3.837 14.592 -6.182 1.00 96.38 95 ASN A CA 1
ATOM 719 C C . ASN A 1 95 ? 3.208 15.104 -4.872 1.00 96.38 95 ASN A C 1
ATOM 721 O O . ASN A 1 95 ? 3.934 15.447 -3.940 1.00 96.38 95 ASN A O 1
ATOM 725 N N . GLU A 1 96 ? 1.874 15.074 -4.753 1.00 95.69 96 GLU A N 1
ATOM 726 C CA . GLU A 1 96 ? 1.150 15.438 -3.520 1.00 95.69 96 GLU A CA 1
ATOM 727 C C . GLU A 1 96 ? 1.607 14.591 -2.317 1.00 95.69 96 GLU A C 1
ATOM 729 O O . GLU A 1 96 ? 1.831 15.113 -1.224 1.00 95.69 96 GLU A O 1
ATOM 734 N N . TYR A 1 97 ? 1.805 13.283 -2.518 1.00 95.44 97 TYR A N 1
ATOM 735 C CA . TYR A 1 97 ? 2.179 12.339 -1.456 1.00 95.44 97 TYR A CA 1
ATOM 736 C C . TYR A 1 97 ? 3.682 12.015 -1.396 1.00 95.44 97 TYR A C 1
ATOM 738 O O . TYR A 1 97 ? 4.085 11.121 -0.643 1.00 95.44 97 TYR A O 1
ATOM 746 N N . LEU A 1 98 ? 4.534 12.744 -2.125 1.00 94.94 98 LEU A N 1
ATOM 747 C CA . LEU A 1 98 ? 5.944 12.391 -2.337 1.00 94.94 98 LEU A CA 1
ATOM 748 C C . LEU A 1 98 ? 6.726 12.194 -1.033 1.00 94.94 98 LEU A C 1
ATOM 750 O O . LEU A 1 98 ? 7.496 11.240 -0.902 1.00 94.94 98 LEU A O 1
ATOM 754 N N . GLN A 1 99 ? 6.509 13.062 -0.040 1.00 93.88 99 GLN A N 1
ATOM 755 C CA .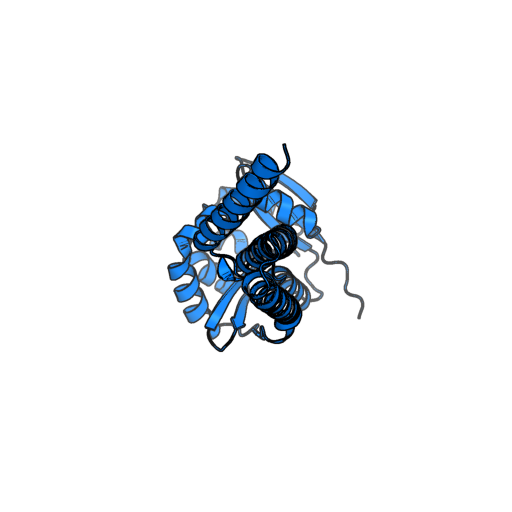 GLN A 1 99 ? 7.181 12.955 1.259 1.00 93.88 99 GLN A CA 1
ATOM 756 C C . GLN A 1 99 ? 6.859 11.643 1.977 1.00 93.88 99 GLN A C 1
ATOM 758 O O . GLN A 1 99 ? 7.732 11.043 2.601 1.00 93.88 99 GLN A O 1
ATOM 763 N N . ASP A 1 100 ? 5.609 11.191 1.906 1.00 92.12 100 ASP A N 1
ATOM 764 C CA . ASP A 1 100 ? 5.179 9.962 2.561 1.00 92.12 100 ASP A CA 1
ATOM 765 C C . ASP A 1 100 ? 5.539 8.721 1.730 1.00 92.12 100 ASP A C 1
ATOM 767 O O . ASP A 1 100 ? 5.911 7.705 2.314 1.00 92.12 100 ASP A O 1
ATOM 771 N N . ILE A 1 101 ? 5.550 8.815 0.393 1.00 92.12 101 ILE A N 1
ATOM 772 C CA . ILE A 1 101 ? 6.096 7.774 -0.496 1.00 92.12 101 ILE A CA 1
ATOM 773 C C . ILE A 1 101 ? 7.577 7.526 -0.177 1.00 92.12 101 ILE A C 1
ATOM 775 O O . ILE A 1 101 ? 7.976 6.382 0.052 1.00 92.12 101 ILE A O 1
ATOM 779 N N . ARG A 1 102 ? 8.386 8.589 -0.063 1.00 92.06 102 ARG A N 1
ATOM 780 C CA . ARG A 1 102 ? 9.832 8.498 0.210 1.00 92.06 102 ARG A CA 1
ATOM 781 C C . ARG A 1 102 ? 10.187 7.883 1.563 1.00 92.06 102 ARG A C 1
ATOM 783 O O . ARG A 1 102 ? 11.309 7.420 1.741 1.00 92.06 102 ARG A O 1
ATOM 790 N N . ARG A 1 103 ? 9.241 7.794 2.502 1.00 88.25 103 ARG A N 1
ATOM 791 C CA . ARG A 1 103 ? 9.439 7.035 3.753 1.00 88.25 103 ARG A CA 1
ATOM 792 C C . ARG A 1 103 ? 9.574 5.529 3.515 1.00 88.25 103 ARG A C 1
ATOM 794 O O . ARG A 1 103 ? 10.161 4.846 4.349 1.00 88.25 103 ARG A O 1
ATOM 801 N N . PHE A 1 104 ? 9.010 5.019 2.421 1.00 84.12 104 PHE A N 1
ATOM 802 C CA . PHE A 1 104 ? 9.039 3.600 2.050 1.00 84.12 104 PHE A CA 1
ATOM 803 C C . PHE A 1 104 ? 9.919 3.343 0.823 1.00 84.12 104 PHE A C 1
ATOM 805 O O . PHE A 1 104 ? 10.617 2.331 0.782 1.00 84.12 104 PHE A O 1
ATOM 812 N N . PHE A 1 105 ? 9.948 4.294 -0.116 1.00 88.06 105 PHE A N 1
ATOM 813 C CA . PHE A 1 105 ? 10.735 4.262 -1.349 1.00 88.06 105 PHE A CA 1
ATOM 814 C C . PHE A 1 105 ? 11.672 5.487 -1.413 1.00 88.06 105 PHE A C 1
ATOM 816 O O . PHE A 1 105 ? 11.383 6.446 -2.128 1.00 88.06 105 PHE A O 1
ATOM 823 N N . PRO A 1 106 ? 12.790 5.508 -0.658 1.00 88.06 106 PRO A N 1
ATOM 824 C CA . PRO A 1 106 ? 13.629 6.704 -0.484 1.00 88.06 106 PRO A CA 1
ATOM 825 C C . PRO A 1 106 ? 14.191 7.293 -1.779 1.00 88.06 106 PRO A C 1
ATOM 827 O O . PRO A 1 106 ? 14.391 8.500 -1.875 1.00 88.06 106 PRO A O 1
ATOM 830 N N . TYR A 1 107 ? 14.432 6.439 -2.773 1.00 89.50 107 TYR A N 1
ATOM 831 C CA . TYR A 1 107 ? 14.994 6.824 -4.066 1.00 89.50 107 TYR A CA 1
ATOM 832 C C . TYR A 1 107 ? 13.934 7.118 -5.129 1.00 89.50 107 TYR A C 1
ATOM 834 O O . TYR A 1 107 ? 14.293 7.299 -6.287 1.00 89.50 107 TYR A O 1
ATOM 842 N N . PHE A 1 108 ? 12.654 7.146 -4.748 1.00 92.69 108 PHE A N 1
ATOM 843 C CA . PHE A 1 108 ? 11.574 7.408 -5.683 1.00 92.69 108 PHE A CA 1
ATOM 844 C C . PHE A 1 108 ? 11.551 8.869 -6.149 1.00 92.69 108 PHE A C 1
ATOM 846 O O . PHE A 1 108 ? 11.662 9.814 -5.346 1.00 92.69 108 PHE A O 1
ATOM 853 N N . SER A 1 109 ? 11.336 9.038 -7.449 1.00 94.94 109 SER A N 1
ATOM 854 C CA . SER A 1 109 ? 11.031 10.310 -8.088 1.00 94.94 109 SER A CA 1
ATOM 855 C C . SER A 1 109 ? 9.887 10.140 -9.094 1.00 94.94 109 SER A C 1
ATOM 857 O O . SER A 1 109 ? 9.682 9.058 -9.643 1.00 94.94 109 SER A O 1
ATOM 859 N N . VAL A 1 110 ? 9.094 11.196 -9.294 1.00 95.44 110 VAL A N 1
ATOM 860 C CA . VAL A 1 110 ? 7.868 11.132 -10.112 1.00 95.44 110 VAL A CA 1
ATOM 861 C C . VAL A 1 110 ? 8.204 10.858 -11.582 1.00 95.44 110 VAL A C 1
ATOM 863 O O . VAL A 1 110 ? 7.462 10.157 -12.260 1.00 95.44 110 VAL A O 1
ATOM 866 N N . GLU A 1 111 ? 9.372 11.305 -12.042 1.00 94.38 111 GLU A N 1
ATOM 867 C CA . GLU A 1 111 ? 9.881 11.102 -13.403 1.00 94.38 111 GLU A CA 1
ATOM 868 C C . GLU A 1 111 ? 10.055 9.614 -13.744 1.00 94.38 111 GLU A C 1
ATOM 870 O O . GLU A 1 111 ? 9.947 9.221 -14.904 1.00 94.38 111 GLU A O 1
ATOM 875 N N . GLN A 1 112 ? 10.257 8.761 -12.733 1.00 95.19 112 GLN A N 1
ATOM 876 C CA . GLN A 1 112 ? 10.350 7.314 -12.931 1.00 95.19 112 GLN A CA 1
ATOM 877 C C . GLN A 1 112 ? 9.030 6.700 -13.404 1.00 95.19 112 GLN A C 1
ATOM 879 O O . GLN A 1 112 ? 9.053 5.618 -13.981 1.00 95.19 112 GLN A O 1
ATOM 884 N N . ILE A 1 113 ? 7.888 7.358 -13.166 1.00 93.50 113 ILE A N 1
ATOM 885 C CA . ILE A 1 113 ? 6.585 6.897 -13.659 1.00 93.50 113 ILE A CA 1
ATOM 886 C C . ILE A 1 113 ? 6.546 7.002 -15.186 1.00 93.50 113 ILE A C 1
ATOM 888 O O . ILE A 1 113 ? 6.235 6.017 -15.852 1.00 93.50 113 ILE A O 1
ATOM 892 N N . ALA A 1 114 ? 6.911 8.166 -15.731 1.00 92.19 114 ALA A N 1
ATOM 893 C CA . ALA A 1 114 ? 6.990 8.382 -17.173 1.00 92.19 114 ALA A CA 1
ATOM 894 C C . ALA A 1 114 ? 8.041 7.467 -17.817 1.00 92.19 114 ALA A C 1
ATOM 896 O O . ALA A 1 114 ? 7.725 6.752 -18.763 1.00 92.19 114 ALA A O 1
ATOM 897 N N . ALA A 1 115 ? 9.245 7.392 -17.239 1.00 93.44 115 ALA A N 1
ATOM 898 C CA . ALA A 1 115 ? 10.304 6.515 -17.741 1.00 93.44 115 ALA A CA 1
ATOM 899 C C . ALA A 1 115 ? 9.889 5.032 -17.748 1.00 93.44 115 ALA A C 1
ATOM 901 O O . ALA A 1 115 ? 10.259 4.285 -18.653 1.00 93.44 115 ALA A O 1
ATOM 902 N N . ALA A 1 116 ? 9.123 4.592 -16.742 1.00 92.06 116 ALA A N 1
ATOM 903 C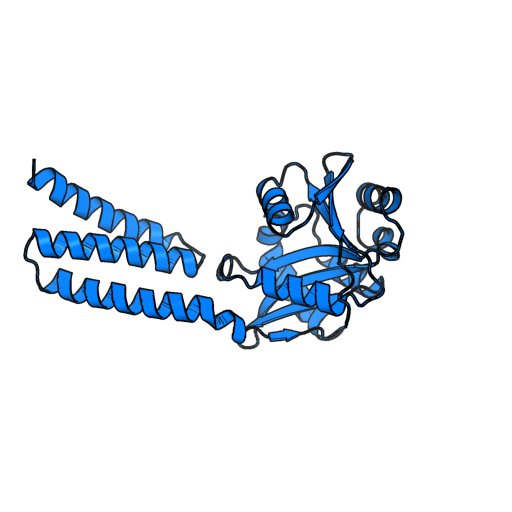 CA . ALA A 1 116 ? 8.610 3.228 -16.671 1.00 92.06 116 ALA A CA 1
ATOM 904 C C . ALA A 1 116 ? 7.583 2.947 -17.771 1.00 92.06 116 ALA A C 1
ATOM 906 O O . ALA A 1 116 ? 7.652 1.888 -18.388 1.00 92.06 116 ALA A O 1
ATOM 907 N N . GLU A 1 117 ? 6.661 3.876 -18.034 1.00 89.31 117 GLU A N 1
ATOM 908 C CA . GLU A 1 117 ? 5.682 3.752 -19.122 1.00 89.31 117 GLU A CA 1
ATOM 909 C C . GLU A 1 117 ? 6.366 3.751 -20.500 1.00 89.31 117 GLU A C 1
ATOM 911 O O . GLU A 1 117 ? 6.112 2.860 -21.309 1.00 89.31 117 GLU A O 1
ATOM 916 N N . GLU A 1 118 ? 7.304 4.673 -20.739 1.00 91.44 118 GLU A N 1
ATOM 917 C CA . GLU A 1 118 ? 8.095 4.747 -21.979 1.00 91.44 118 GLU A CA 1
ATOM 918 C C . GLU A 1 118 ? 8.909 3.474 -22.236 1.00 91.44 118 GLU A C 1
ATOM 920 O O . GLU A 1 118 ? 9.088 3.059 -23.380 1.00 91.44 118 GLU A O 1
ATOM 925 N N . ALA A 1 119 ? 9.353 2.801 -21.173 1.00 91.06 119 ALA A N 1
ATOM 926 C CA . ALA A 1 119 ? 10.041 1.520 -21.255 1.00 91.06 119 ALA A CA 1
ATOM 927 C C . ALA A 1 119 ? 9.104 0.312 -21.490 1.00 91.06 119 ALA A C 1
ATOM 929 O O . ALA A 1 119 ? 9.521 -0.838 -21.327 1.00 91.06 119 ALA A O 1
ATOM 930 N N . GLY A 1 120 ? 7.839 0.551 -21.849 1.00 88.44 120 GLY A N 1
ATOM 931 C CA . GLY A 1 120 ? 6.823 -0.482 -22.066 1.00 88.44 120 GLY A CA 1
ATOM 932 C C . GLY A 1 120 ? 6.152 -0.967 -20.780 1.00 88.44 120 GLY A C 1
ATOM 933 O O . GLY A 1 120 ? 5.573 -2.055 -20.749 1.00 88.44 120 GLY A O 1
ATOM 934 N N . GLY A 1 121 ? 6.270 -0.201 -19.697 1.00 87.88 121 GLY A N 1
ATOM 935 C CA . GLY A 1 121 ? 5.598 -0.461 -18.433 1.00 87.88 121 GLY A CA 1
ATOM 936 C C . GLY A 1 121 ? 4.146 -0.008 -18.405 1.00 87.88 121 GLY A C 1
ATOM 937 O O . GLY A 1 121 ? 3.603 0.528 -19.367 1.00 87.88 121 GLY A O 1
ATOM 938 N N . ARG A 1 122 ? 3.500 -0.254 -17.267 1.00 86.62 122 ARG A N 1
ATOM 939 C CA . ARG A 1 122 ? 2.100 0.082 -17.010 1.00 86.62 122 ARG A CA 1
ATOM 940 C C . ARG A 1 122 ? 1.951 0.792 -15.678 1.00 86.62 122 ARG A C 1
ATOM 942 O O . ARG A 1 122 ? 2.623 0.464 -14.694 1.00 86.62 122 ARG A O 1
ATOM 949 N N . VAL A 1 123 ? 1.018 1.735 -15.659 1.00 87.38 123 VAL A N 1
ATOM 950 C CA . VAL A 1 123 ? 0.650 2.521 -14.485 1.00 87.38 123 VAL A CA 1
ATOM 951 C C . VAL A 1 123 ? -0.788 2.189 -14.120 1.00 87.38 123 VAL A C 1
ATOM 953 O O . VAL A 1 123 ? -1.717 2.426 -14.885 1.00 87.38 123 VAL A O 1
ATOM 956 N N . PHE A 1 124 ? -0.972 1.663 -12.919 1.00 85.81 124 PHE A N 1
ATOM 957 C CA . PHE A 1 124 ? -2.275 1.299 -12.387 1.00 85.81 124 PHE A CA 1
ATOM 958 C C . PHE A 1 124 ? -2.715 2.323 -11.361 1.00 85.81 124 PHE A C 1
ATOM 960 O O . PHE A 1 124 ? -1.956 2.639 -10.445 1.00 85.81 124 PHE A O 1
ATOM 967 N N . ALA A 1 125 ? -3.961 2.777 -11.446 1.00 87.38 125 ALA A N 1
ATOM 968 C CA . ALA A 1 125 ? -4.552 3.645 -10.436 1.00 87.38 125 ALA A CA 1
ATOM 969 C C . ALA A 1 125 ? -5.615 2.892 -9.627 1.00 87.38 125 ALA A C 1
ATOM 971 O O . ALA A 1 125 ? -6.490 2.221 -10.176 1.00 87.38 125 ALA A O 1
ATOM 972 N N . ALA A 1 126 ? -5.565 3.049 -8.306 1.00 86.12 126 ALA A N 1
ATOM 973 C CA . ALA A 1 126 ? -6.667 2.714 -7.418 1.00 86.12 126 ALA A CA 1
ATOM 974 C C . ALA A 1 126 ? -7.533 3.966 -7.255 1.00 86.12 126 ALA A C 1
ATOM 976 O O . ALA A 1 126 ? -7.111 4.942 -6.627 1.00 86.12 126 ALA A O 1
ATOM 977 N N . VAL A 1 127 ? -8.745 3.941 -7.807 1.00 83.50 127 VAL A N 1
ATOM 978 C CA . VAL A 1 127 ? -9.665 5.084 -7.795 1.00 83.50 127 VAL A CA 1
ATOM 979 C C . VAL A 1 127 ? -10.839 4.799 -6.868 1.00 83.50 127 VAL A C 1
ATOM 981 O O . VAL A 1 127 ? -11.456 3.734 -6.906 1.00 83.50 127 VAL A O 1
ATOM 984 N N . ARG A 1 128 ? -11.176 5.773 -6.020 1.00 80.44 128 ARG A N 1
ATOM 985 C CA . ARG A 1 128 ? -12.348 5.726 -5.142 1.00 80.44 128 ARG A CA 1
ATOM 986 C C . ARG A 1 128 ? -13.079 7.059 -5.187 1.00 80.44 128 ARG A C 1
ATOM 988 O O . ARG A 1 128 ? -12.486 8.091 -4.891 1.00 80.44 128 ARG A O 1
ATOM 995 N N . ASN A 1 129 ? -14.376 7.027 -5.499 1.00 80.12 129 ASN A N 1
ATOM 996 C CA . ASN A 1 129 ? -15.211 8.225 -5.659 1.00 80.12 129 ASN A CA 1
ATOM 997 C C . ASN A 1 129 ? -14.580 9.251 -6.624 1.00 80.12 129 ASN A C 1
ATOM 999 O O . ASN A 1 129 ? -14.459 10.423 -6.274 1.00 80.12 129 ASN A O 1
ATOM 1003 N N . LEU A 1 130 ? -14.126 8.793 -7.799 1.00 80.94 130 LEU A N 1
ATOM 1004 C CA . LEU A 1 130 ? -13.471 9.615 -8.833 1.00 80.94 130 LEU A CA 1
ATOM 1005 C C . LEU A 1 130 ? -12.149 10.284 -8.408 1.00 80.94 130 LEU A C 1
ATOM 1007 O O . LEU A 1 130 ? -11.662 11.172 -9.097 1.00 80.94 130 LEU A O 1
ATOM 1011 N N . LYS A 1 131 ? -11.549 9.873 -7.285 1.00 83.62 131 LYS A N 1
ATOM 1012 C CA . LYS A 1 131 ? -10.235 10.355 -6.838 1.00 83.62 131 LYS A CA 1
ATOM 1013 C C . LYS A 1 131 ? -9.232 9.214 -6.782 1.00 83.62 131 LYS A C 1
ATOM 1015 O O . LYS A 1 131 ? -9.561 8.130 -6.293 1.00 83.62 131 LYS A O 1
ATOM 1020 N N . VAL A 1 132 ? -8.004 9.477 -7.223 1.00 88.88 132 VAL A N 1
ATOM 1021 C CA . VAL A 1 132 ? -6.874 8.566 -7.017 1.00 88.88 132 VAL A CA 1
ATOM 1022 C C . VAL A 1 132 ? -6.622 8.448 -5.513 1.00 88.88 132 VAL A C 1
ATOM 1024 O O . VAL A 1 132 ? -6.510 9.442 -4.797 1.00 88.88 132 VAL A O 1
ATOM 1027 N N . VAL A 1 133 ? -6.599 7.216 -5.014 1.00 88.81 133 VAL A N 1
ATOM 1028 C CA . VAL A 1 133 ? -6.296 6.892 -3.610 1.00 88.81 133 VAL A CA 1
ATOM 1029 C C . VAL A 1 133 ? -5.041 6.036 -3.469 1.00 88.81 133 VAL A C 1
ATOM 1031 O O . VAL A 1 133 ? -4.597 5.747 -2.353 1.00 88.81 133 VAL A O 1
ATOM 1034 N N . GLY A 1 134 ? -4.470 5.638 -4.599 1.00 90.50 134 GLY A N 1
ATOM 1035 C CA . GLY A 1 134 ? -3.232 4.899 -4.696 1.00 90.50 134 GLY A CA 1
ATOM 1036 C C . GLY A 1 134 ? -2.896 4.570 -6.140 1.00 90.50 134 GLY A C 1
ATOM 1037 O O . GLY A 1 134 ? -3.720 4.764 -7.033 1.00 90.50 134 GLY A O 1
ATOM 1038 N N . PHE A 1 135 ? -1.695 4.060 -6.355 1.00 91.06 135 PHE A N 1
ATOM 1039 C CA . PHE A 1 135 ? -1.219 3.640 -7.663 1.00 91.06 135 PHE A CA 1
ATOM 1040 C C . PHE A 1 135 ? -0.123 2.585 -7.528 1.00 91.06 135 PHE A C 1
ATOM 1042 O O . PHE A 1 135 ? 0.480 2.437 -6.462 1.00 91.06 135 PHE A O 1
ATOM 1049 N N . ALA A 1 136 ? 0.105 1.835 -8.599 1.00 89.94 136 ALA A N 1
ATOM 1050 C CA . ALA A 1 136 ? 1.243 0.940 -8.740 1.00 89.94 136 ALA A CA 1
ATOM 1051 C C . ALA A 1 136 ? 1.857 1.123 -10.119 1.00 89.94 136 ALA A C 1
ATOM 1053 O O . ALA A 1 136 ? 1.152 1.412 -11.083 1.00 89.94 136 ALA A O 1
ATOM 1054 N N . VAL A 1 137 ? 3.167 0.937 -10.202 1.00 90.19 137 VAL A N 1
ATOM 1055 C CA . VAL A 1 137 ? 3.903 1.033 -11.461 1.00 90.19 137 VAL A CA 1
ATOM 1056 C C . VAL A 1 137 ? 4.743 -0.220 -11.629 1.00 90.19 137 VAL A C 1
ATOM 1058 O O . VAL A 1 137 ? 5.495 -0.599 -10.726 1.00 90.19 137 VAL A O 1
ATOM 1061 N N . VAL A 1 138 ? 4.618 -0.854 -12.792 1.00 90.50 138 VAL A N 1
ATOM 1062 C CA . VAL A 1 138 ? 5.448 -1.994 -13.190 1.00 90.50 138 VAL A CA 1
ATOM 1063 C C . VAL A 1 138 ? 6.013 -1.781 -14.577 1.00 90.50 138 VAL A C 1
ATOM 1065 O O . VAL A 1 138 ? 5.370 -1.155 -15.412 1.00 90.50 138 VAL A O 1
ATOM 1068 N N . PHE A 1 139 ? 7.197 -2.312 -14.842 1.00 91.44 139 PHE A N 1
ATOM 1069 C CA . PHE A 1 139 ? 7.850 -2.165 -16.139 1.00 91.44 139 PHE A CA 1
ATOM 1070 C C . PHE A 1 139 ? 8.745 -3.370 -16.456 1.00 91.44 139 PHE A C 1
ATOM 1072 O O . PHE A 1 139 ? 9.192 -4.045 -15.529 1.00 91.44 139 PHE A O 1
ATOM 1079 N N . PRO A 1 140 ? 9.016 -3.682 -17.733 1.00 92.06 140 PRO A N 1
ATOM 1080 C CA . PRO A 1 140 ? 9.885 -4.798 -18.108 1.00 92.06 140 PRO A CA 1
ATOM 1081 C C . PRO A 1 140 ? 11.324 -4.639 -17.604 1.00 92.06 140 PRO A C 1
ATOM 1083 O O . PRO A 1 140 ? 11.853 -3.528 -17.567 1.00 92.06 140 PRO A O 1
ATOM 1086 N N . VAL A 1 141 ? 12.013 -5.750 -17.305 1.00 93.12 141 VAL A N 1
ATOM 1087 C CA . VAL A 1 141 ? 13.450 -5.710 -16.959 1.00 93.12 141 VAL A CA 1
ATOM 1088 C C . VAL A 1 141 ? 14.306 -5.085 -18.073 1.00 93.12 141 VAL A C 1
ATOM 1090 O O . VAL A 1 141 ? 15.300 -4.415 -17.796 1.00 93.12 141 VAL A O 1
ATOM 1093 N N . ALA A 1 142 ? 13.903 -5.214 -19.338 1.00 91.00 142 ALA A N 1
ATOM 1094 C CA . ALA A 1 142 ? 14.581 -4.538 -20.447 1.00 91.00 142 ALA A CA 1
ATOM 1095 C C . ALA A 1 142 ? 14.674 -3.006 -20.253 1.00 91.00 142 ALA A C 1
ATOM 1097 O O . ALA A 1 142 ? 15.628 -2.382 -20.708 1.00 91.00 142 ALA A O 1
ATOM 1098 N N . GLY A 1 143 ? 13.722 -2.417 -19.522 1.00 91.50 143 GLY A N 1
ATOM 1099 C CA . GLY A 1 143 ? 13.622 -0.988 -19.248 1.00 91.50 143 GLY A CA 1
ATOM 1100 C C . GLY A 1 143 ? 14.408 -0.469 -18.047 1.00 91.50 143 GLY A C 1
ATOM 1101 O O . GLY A 1 143 ? 14.411 0.730 -17.794 1.00 91.50 143 GLY A O 1
ATOM 1102 N N . VAL A 1 144 ? 15.063 -1.320 -17.250 1.00 94.25 144 VAL A N 1
ATOM 1103 C CA . VAL A 1 144 ? 15.553 -0.880 -15.925 1.00 94.25 144 VAL A CA 1
ATOM 1104 C C . VAL A 1 144 ? 16.601 0.230 -16.008 1.00 94.25 144 VAL A C 1
ATOM 1106 O O . VAL A 1 144 ? 16.653 1.079 -15.120 1.00 94.25 144 VAL A O 1
ATOM 1109 N N . GLY A 1 145 ? 17.393 0.260 -17.081 1.00 93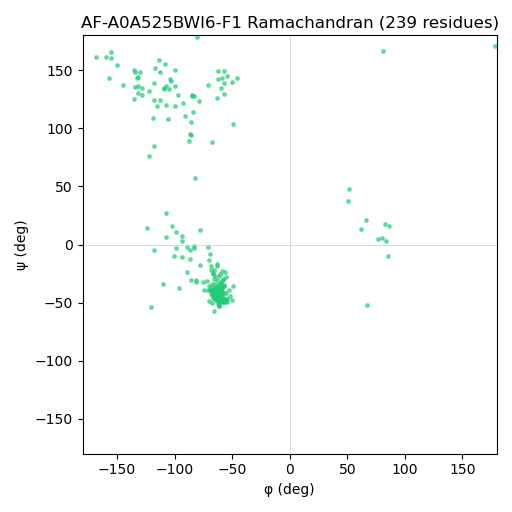.25 145 GLY A N 1
ATOM 1110 C CA . GLY A 1 145 ? 18.429 1.272 -17.286 1.00 93.25 145 GLY A CA 1
ATOM 1111 C C . GLY A 1 145 ? 17.901 2.699 -17.467 1.00 93.25 145 GLY A C 1
ATOM 1112 O O . GLY A 1 145 ? 18.615 3.636 -17.126 1.00 93.25 145 GLY A O 1
ATOM 1113 N N . SER A 1 146 ? 16.670 2.880 -17.962 1.00 93.00 146 SER A N 1
ATOM 1114 C CA . SER A 1 146 ? 16.048 4.208 -18.091 1.00 93.00 146 SER A CA 1
ATOM 1115 C C . SER A 1 146 ? 15.278 4.629 -16.837 1.00 93.00 146 SER A C 1
ATOM 1117 O O . SER A 1 146 ? 15.096 5.820 -16.601 1.00 93.00 146 SER A O 1
ATOM 1119 N N . VAL A 1 147 ? 14.838 3.668 -16.016 1.00 94.25 147 VAL A N 1
ATOM 1120 C CA . VAL A 1 147 ? 13.962 3.921 -14.859 1.00 94.25 147 VAL A CA 1
ATOM 1121 C C . VAL A 1 147 ? 14.736 4.048 -13.547 1.00 94.25 147 VAL A C 1
ATOM 1123 O O . VAL A 1 147 ? 14.360 4.827 -12.668 1.00 94.25 147 VAL A O 1
ATOM 1126 N N . LEU A 1 148 ? 15.796 3.257 -13.360 1.00 93.44 148 LEU A N 1
ATOM 1127 C CA . LEU A 1 148 ? 16.552 3.194 -12.108 1.00 93.44 148 LEU A CA 1
ATOM 1128 C C . LEU A 1 148 ? 17.974 3.731 -12.274 1.00 93.44 148 LEU A C 1
ATOM 1130 O O . LEU A 1 148 ? 18.551 3.728 -13.355 1.00 93.44 148 LEU A O 1
ATOM 1134 N N . LYS A 1 149 ? 18.576 4.130 -11.148 1.00 92.25 149 LYS A N 1
ATOM 1135 C CA . LYS A 1 149 ? 20.005 4.464 -11.097 1.00 92.25 149 LYS A CA 1
ATOM 1136 C C . LYS A 1 149 ? 20.868 3.276 -11.562 1.00 92.25 149 LYS A C 1
ATOM 1138 O O . LYS A 1 149 ? 20.490 2.137 -11.268 1.00 92.25 149 LYS A O 1
ATOM 1143 N N . PRO A 1 150 ? 22.043 3.524 -12.176 1.00 91.38 150 PRO A N 1
ATOM 1144 C CA . PRO A 1 150 ? 22.881 2.482 -12.774 1.00 91.38 150 PRO A CA 1
ATOM 1145 C C . PRO A 1 150 ? 23.157 1.282 -11.860 1.00 91.38 150 PRO A C 1
ATOM 1147 O O . PRO A 1 150 ? 22.915 0.147 -12.260 1.00 91.38 150 PRO A O 1
ATOM 1150 N N . ASP A 1 151 ? 23.551 1.513 -10.606 1.00 91.00 151 ASP A N 1
ATOM 1151 C CA . ASP A 1 151 ? 23.898 0.429 -9.670 1.00 91.00 151 ASP A CA 1
ATOM 1152 C C . ASP A 1 151 ? 22.707 -0.502 -9.378 1.00 91.00 151 ASP A C 1
ATOM 1154 O O . ASP A 1 151 ? 22.837 -1.729 -9.344 1.00 91.00 151 ASP A O 1
ATOM 1158 N N . ARG A 1 152 ? 21.510 0.084 -9.237 1.00 91.81 152 ARG A N 1
ATOM 1159 C CA . ARG A 1 152 ? 20.249 -0.641 -9.009 1.00 91.81 152 ARG A CA 1
ATOM 1160 C C . ARG A 1 152 ? 19.810 -1.395 -10.260 1.00 91.81 152 ARG A C 1
ATOM 1162 O O . ARG A 1 152 ? 19.325 -2.520 -10.153 1.00 91.81 152 ARG A O 1
ATOM 1169 N N . ALA A 1 153 ? 19.988 -0.785 -11.432 1.00 92.81 153 ALA A N 1
ATOM 1170 C CA . ALA A 1 153 ? 19.689 -1.419 -12.709 1.00 92.81 153 ALA A CA 1
ATOM 1171 C C . ALA A 1 153 ? 20.577 -2.647 -12.947 1.00 92.81 153 ALA A C 1
ATOM 1173 O O . ALA A 1 153 ? 20.057 -3.718 -13.259 1.00 92.81 153 ALA A O 1
ATOM 1174 N N . MET A 1 154 ? 21.883 -2.528 -12.687 1.00 92.50 154 MET A N 1
ATOM 1175 C CA . MET A 1 154 ? 22.835 -3.635 -12.809 1.00 92.50 154 MET A CA 1
ATOM 1176 C C . MET A 1 154 ? 22.498 -4.801 -11.876 1.00 92.50 154 MET A C 1
ATOM 1178 O O . MET A 1 154 ? 22.576 -5.957 -12.287 1.00 92.50 154 MET A O 1
ATOM 1182 N N . LEU A 1 155 ? 22.095 -4.527 -10.629 1.00 93.44 155 LEU A N 1
ATOM 1183 C CA . LEU A 1 155 ? 21.688 -5.582 -9.696 1.00 93.44 155 LEU A CA 1
ATOM 1184 C C . LEU A 1 155 ? 20.513 -6.405 -10.244 1.00 93.44 155 LEU A C 1
ATOM 1186 O O . LEU A 1 155 ? 20.528 -7.629 -10.138 1.00 93.44 155 LEU A O 1
ATOM 1190 N N . ILE A 1 156 ? 19.518 -5.751 -10.844 1.00 93.50 156 ILE A N 1
ATOM 1191 C CA . ILE A 1 156 ? 18.364 -6.434 -11.436 1.00 93.50 156 ILE A CA 1
ATOM 1192 C C . ILE A 1 156 ? 18.772 -7.208 -12.692 1.00 93.50 156 ILE A C 1
ATOM 1194 O O . ILE A 1 156 ? 18.457 -8.390 -12.802 1.00 93.50 156 ILE A O 1
ATOM 1198 N N . GLN A 1 157 ? 19.504 -6.571 -13.608 1.00 92.56 157 GLN A N 1
ATOM 1199 C CA . GLN A 1 157 ? 19.928 -7.182 -14.871 1.00 92.56 157 GLN A CA 1
ATOM 1200 C C . GLN A 1 157 ? 20.788 -8.434 -14.654 1.00 92.56 157 GLN A C 1
ATOM 1202 O O . GLN A 1 157 ? 20.563 -9.448 -15.305 1.00 92.56 157 GLN A O 1
ATOM 1207 N N . ASN A 1 158 ? 21.706 -8.407 -13.683 1.00 92.88 158 ASN A N 1
ATOM 1208 C CA . ASN A 1 158 ? 22.581 -9.544 -13.377 1.00 92.88 158 ASN A CA 1
ATOM 1209 C C . ASN A 1 158 ? 21.851 -10.740 -12.739 1.00 92.88 158 ASN A C 1
ATOM 1211 O O . ASN A 1 158 ? 22.435 -11.814 -12.631 1.00 92.88 158 ASN A O 1
ATOM 1215 N N . ASN A 1 159 ? 20.610 -10.558 -12.276 1.00 91.94 159 ASN A N 1
ATOM 1216 C CA . ASN A 1 159 ? 19.848 -11.574 -11.544 1.00 91.94 159 ASN A CA 1
ATOM 1217 C C . ASN A 1 159 ? 18.491 -11.895 -12.199 1.00 91.94 159 ASN A C 1
ATOM 1219 O O . ASN A 1 159 ? 17.638 -12.514 -11.568 1.00 91.94 159 ASN A O 1
ATOM 1223 N N . SER A 1 160 ? 18.271 -11.472 -13.444 1.00 88.62 160 SER A N 1
ATOM 1224 C CA . SER A 1 160 ? 17.017 -11.665 -14.180 1.00 88.62 160 SER A CA 1
ATOM 1225 C C . SER A 1 160 ? 17.207 -12.624 -15.357 1.00 88.62 160 SER A C 1
ATOM 1227 O O . SER A 1 160 ? 18.272 -12.660 -15.970 1.00 88.62 160 SER A O 1
ATOM 1229 N N . SER A 1 161 ? 16.164 -13.389 -15.696 1.00 83.12 161 SER A N 1
ATOM 1230 C CA . SER A 1 161 ? 16.113 -14.206 -16.918 1.00 83.12 161 SER A CA 1
ATOM 1231 C C . SER A 1 161 ? 15.678 -13.417 -18.164 1.00 83.12 161 SER A C 1
ATOM 1233 O O . SER A 1 161 ? 15.598 -13.980 -19.255 1.00 83.12 161 SER A O 1
ATOM 1235 N N . GLY A 1 162 ? 15.370 -12.125 -18.013 1.00 81.44 162 GLY A N 1
ATOM 1236 C CA . GLY A 1 162 ? 14.888 -11.221 -19.059 1.00 81.44 162 GLY A CA 1
ATOM 1237 C C . GLY A 1 162 ? 13.374 -11.261 -19.288 1.00 81.44 162 GLY A C 1
ATOM 1238 O O . GLY A 1 162 ? 12.848 -10.394 -19.983 1.00 81.44 162 GLY A O 1
ATOM 1239 N N . ARG A 1 163 ? 12.655 -12.220 -18.688 1.00 84.12 163 ARG A N 1
ATOM 1240 C CA . ARG A 1 163 ? 11.191 -12.385 -18.810 1.00 84.12 163 ARG A CA 1
ATOM 1241 C C . ARG A 1 163 ? 10.442 -11.992 -17.539 1.00 84.12 163 ARG A C 1
ATOM 1243 O O . ARG A 1 163 ? 9.357 -12.494 -17.253 1.00 84.12 163 ARG A O 1
ATOM 1250 N N . GLU A 1 164 ? 11.021 -11.095 -16.756 1.00 89.94 164 GLU A N 1
ATOM 1251 C CA . GLU A 1 164 ? 10.408 -10.548 -15.554 1.00 89.94 164 GLU A CA 1
ATOM 1252 C C . GLU A 1 164 ? 9.988 -9.091 -15.736 1.00 89.94 164 GLU A C 1
ATOM 1254 O O . GLU A 1 164 ? 10.558 -8.331 -16.524 1.00 89.94 164 GLU A O 1
ATOM 1259 N N . HIS A 1 165 ? 9.002 -8.686 -14.941 1.00 90.94 165 HIS A N 1
ATOM 1260 C CA . HIS A 1 165 ? 8.681 -7.281 -14.738 1.00 90.94 165 HIS A CA 1
ATOM 1261 C C . HIS A 1 165 ? 9.212 -6.812 -13.385 1.00 90.94 165 HIS A C 1
ATOM 1263 O O . HIS A 1 165 ? 9.129 -7.508 -12.374 1.00 90.94 165 HIS A O 1
ATOM 1269 N N . CYS A 1 166 ? 9.726 -5.594 -13.363 1.00 89.81 166 CYS A N 1
ATOM 1270 C CA . CYS A 1 166 ? 10.093 -4.867 -12.169 1.00 89.81 166 CYS A CA 1
ATOM 1271 C C . CYS A 1 166 ? 8.877 -4.149 -11.604 1.00 89.81 166 CYS A C 1
ATOM 1273 O O . CYS A 1 166 ? 8.194 -3.391 -12.288 1.00 89.81 166 CYS A O 1
ATOM 1275 N N . PHE A 1 167 ? 8.650 -4.361 -10.322 1.00 86.81 167 PHE A N 1
ATOM 1276 C CA . PHE A 1 167 ? 7.711 -3.619 -9.516 1.00 86.81 167 PHE A CA 1
ATOM 1277 C C . PHE A 1 167 ? 8.417 -2.366 -8.999 1.00 86.81 167 PHE A C 1
ATOM 1279 O O . PHE A 1 167 ? 9.282 -2.460 -8.125 1.00 86.81 167 PHE A O 1
ATOM 1286 N N . LEU A 1 168 ? 8.092 -1.202 -9.572 1.00 82.19 168 LEU A N 1
ATOM 1287 C CA . LEU A 1 168 ? 8.696 0.065 -9.156 1.00 82.19 168 LEU A CA 1
ATOM 1288 C C . LEU A 1 168 ? 8.262 0.391 -7.728 1.00 82.19 168 LEU A C 1
ATOM 1290 O O . LEU A 1 168 ? 9.099 0.574 -6.846 1.00 82.19 168 LEU A O 1
ATOM 1294 N N . LEU A 1 169 ? 6.944 0.464 -7.529 1.00 86.94 169 LEU A N 1
ATOM 1295 C CA . LEU A 1 169 ? 6.309 0.680 -6.239 1.00 86.94 169 LEU A CA 1
ATOM 1296 C C . LEU A 1 169 ? 4.804 0.427 -6.308 1.00 86.94 169 LEU A C 1
ATOM 1298 O O . LEU A 1 169 ? 4.182 0.516 -7.368 1.00 86.94 169 LEU A O 1
ATOM 1302 N N . ASP A 1 170 ? 4.228 0.230 -5.129 1.00 87.19 170 ASP A N 1
ATOM 1303 C CA . ASP A 1 170 ? 2.817 0.363 -4.813 1.00 87.19 170 ASP A CA 1
ATOM 1304 C C . ASP A 1 170 ? 2.635 1.383 -3.695 1.00 87.19 170 ASP A C 1
ATOM 1306 O O . ASP A 1 170 ? 3.280 1.334 -2.645 1.00 87.19 170 ASP A O 1
ATOM 1310 N N . TYR A 1 171 ? 1.709 2.311 -3.889 1.00 89.12 171 TYR A N 1
ATOM 1311 C CA . TYR A 1 171 ? 1.397 3.295 -2.873 1.00 89.12 171 TYR A CA 1
ATOM 1312 C C . TYR A 1 171 ? -0.100 3.458 -2.700 1.00 89.12 171 TYR A C 1
ATOM 1314 O O . TYR A 1 171 ? -0.852 3.593 -3.658 1.00 89.12 171 TYR A O 1
ATOM 1322 N N . ILE A 1 172 ? -0.526 3.501 -1.438 1.00 88.81 172 ILE A N 1
ATOM 1323 C CA . ILE A 1 172 ? -1.885 3.856 -1.036 1.00 88.81 172 ILE A CA 1
ATOM 1324 C C . ILE A 1 172 ? -1.802 4.878 0.090 1.00 88.81 172 ILE A C 1
ATOM 1326 O O . ILE A 1 172 ? -1.011 4.720 1.037 1.00 88.81 172 ILE A O 1
ATOM 1330 N N . VAL A 1 173 ? -2.652 5.907 0.001 1.00 89.62 173 VAL A N 1
ATOM 1331 C CA . VAL A 1 173 ? -2.690 6.984 0.995 1.00 89.62 173 VAL A CA 1
ATOM 1332 C C . VAL A 1 173 ? -2.877 6.423 2.413 1.00 89.62 173 VAL A C 1
ATOM 1334 O O . VAL A 1 173 ? -3.625 5.452 2.607 1.00 89.62 173 VAL A O 1
ATOM 1337 N N . PRO A 1 174 ? -2.268 7.043 3.444 1.00 85.75 174 PRO A N 1
ATOM 1338 C CA . PRO A 1 174 ? -2.298 6.551 4.823 1.00 85.75 174 PRO A CA 1
ATOM 1339 C C . PRO A 1 174 ? -3.696 6.198 5.340 1.00 85.75 174 PRO A C 1
ATOM 1341 O O . PRO A 1 174 ? -3.875 5.209 6.056 1.00 85.75 174 PRO A O 1
ATOM 1344 N N . ARG A 1 175 ? -4.697 6.980 4.920 1.00 82.00 175 ARG A N 1
ATOM 1345 C CA . ARG A 1 175 ? -6.104 6.837 5.299 1.00 82.00 175 ARG A CA 1
ATOM 1346 C C . ARG A 1 175 ? -6.690 5.455 4.979 1.00 82.00 175 ARG A C 1
ATOM 1348 O O . ARG A 1 175 ? -7.510 4.964 5.759 1.00 82.00 175 ARG A O 1
ATOM 1355 N N . TYR A 1 176 ? -6.268 4.827 3.878 1.00 80.56 176 TYR A N 1
ATOM 1356 C CA . TYR A 1 176 ? -6.802 3.544 3.395 1.00 80.56 176 TYR A CA 1
ATOM 1357 C C . TYR A 1 176 ? -5.852 2.350 3.584 1.00 80.56 176 TYR A C 1
ATOM 1359 O O . TYR A 1 176 ? -6.156 1.233 3.157 1.00 80.56 176 TYR A O 1
ATOM 1367 N N . ARG A 1 177 ? -4.716 2.541 4.264 1.00 80.50 177 ARG A N 1
ATOM 1368 C CA . ARG A 1 177 ? -3.795 1.443 4.589 1.00 80.50 177 ARG A CA 1
ATOM 1369 C C . ARG A 1 177 ? -4.459 0.405 5.491 1.00 80.50 177 ARG A C 1
ATOM 1371 O O . ARG A 1 177 ? -5.207 0.750 6.405 1.00 80.50 177 ARG A O 1
ATOM 1378 N N . GLY A 1 178 ? -4.143 -0.868 5.251 1.00 71.94 178 GLY A N 1
ATOM 1379 C CA . GLY A 1 178 ? -4.676 -1.998 6.022 1.00 71.94 178 GLY A CA 1
ATOM 1380 C C . GLY A 1 178 ? -6.091 -2.431 5.628 1.00 71.94 178 GLY A C 1
ATOM 1381 O O . GLY A 1 178 ? -6.650 -3.313 6.269 1.00 71.94 178 GLY A O 1
ATOM 1382 N N . LEU A 1 179 ? -6.667 -1.843 4.574 1.00 70.31 179 LEU A N 1
ATOM 1383 C CA . LEU A 1 179 ? -7.970 -2.251 4.040 1.00 70.31 179 LEU A CA 1
ATOM 1384 C C . LEU A 1 179 ? -7.881 -3.353 2.979 1.00 70.31 179 LEU A C 1
ATOM 1386 O O . LEU A 1 179 ? -8.907 -3.812 2.507 1.00 70.31 179 LEU A O 1
ATOM 1390 N N . GLY A 1 180 ? -6.680 -3.799 2.606 1.00 71.44 180 GLY A N 1
ATOM 1391 C CA . GLY A 1 180 ? -6.488 -4.802 1.551 1.00 71.44 180 GLY A CA 1
ATOM 1392 C C . GLY A 1 180 ? -6.475 -4.231 0.130 1.00 71.44 180 GLY A C 1
ATOM 1393 O O . GLY A 1 180 ? -6.298 -4.990 -0.812 1.00 71.44 180 GLY A O 1
ATOM 1394 N N . LEU A 1 181 ? -6.575 -2.908 -0.041 1.00 73.12 181 LEU A N 1
ATOM 1395 C CA . LEU A 1 181 ? -6.507 -2.268 -1.361 1.00 73.12 181 LEU A CA 1
ATOM 1396 C C . LEU A 1 181 ? -5.188 -2.523 -2.100 1.00 73.12 181 LEU A C 1
ATOM 1398 O O . LEU A 1 181 ? -5.187 -2.641 -3.321 1.00 73.12 181 LEU A O 1
ATOM 1402 N N . VAL A 1 182 ? -4.087 -2.641 -1.354 1.00 73.25 182 VAL A N 1
ATOM 1403 C CA . VAL A 1 182 ? -2.774 -2.986 -1.911 1.00 73.25 182 VAL A CA 1
ATOM 1404 C C . VAL A 1 182 ? -2.808 -4.379 -2.538 1.00 73.25 182 VAL A C 1
ATOM 1406 O O . VAL A 1 182 ? -2.274 -4.579 -3.617 1.00 73.25 182 VAL A O 1
ATOM 1409 N N . ARG A 1 183 ? -3.507 -5.330 -1.906 1.00 73.56 183 ARG A N 1
ATOM 1410 C CA . ARG A 1 183 ? -3.662 -6.683 -2.443 1.00 73.56 183 ARG A CA 1
ATOM 1411 C C . ARG A 1 183 ? -4.443 -6.676 -3.756 1.00 73.56 183 ARG A C 1
ATOM 1413 O O . ARG A 1 183 ? -4.010 -7.333 -4.686 1.00 73.56 183 ARG A O 1
ATOM 1420 N N . GLY A 1 184 ? -5.532 -5.908 -3.848 1.00 73.69 184 GLY A N 1
ATOM 1421 C CA . GLY A 1 184 ? -6.287 -5.778 -5.102 1.00 73.69 184 GLY A CA 1
ATOM 1422 C C . GLY A 1 184 ? -5.459 -5.150 -6.229 1.00 73.69 184 GLY A C 1
ATOM 1423 O O . GLY A 1 184 ? -5.497 -5.621 -7.358 1.00 73.69 184 GLY A O 1
ATOM 1424 N N . LEU A 1 185 ? -4.636 -4.147 -5.906 1.00 71.56 185 LEU A N 1
ATOM 1425 C CA . LEU A 1 185 ? -3.709 -3.531 -6.858 1.00 71.56 185 LEU A CA 1
ATOM 1426 C C . LEU A 1 185 ? -2.625 -4.520 -7.315 1.00 71.56 185 LEU A C 1
ATOM 1428 O O . LEU A 1 185 ? -2.300 -4.592 -8.494 1.00 71.56 185 LEU A O 1
ATOM 1432 N N . HIS A 1 186 ? -2.109 -5.321 -6.384 1.00 74.94 186 HIS A N 1
ATOM 1433 C CA . HIS A 1 186 ? -1.139 -6.374 -6.669 1.00 74.94 186 HIS A CA 1
ATOM 1434 C C . HIS A 1 186 ? -1.733 -7.493 -7.530 1.00 74.94 186 HIS A C 1
ATOM 1436 O O . HIS A 1 186 ? -1.091 -7.965 -8.461 1.00 74.94 186 HIS A O 1
ATOM 1442 N N . GLU A 1 187 ? -2.968 -7.912 -7.251 1.00 75.81 187 GLU A N 1
ATOM 1443 C CA . GLU A 1 187 ? -3.694 -8.907 -8.050 1.00 75.81 187 GLU A CA 1
ATOM 1444 C C . GLU A 1 187 ? -3.958 -8.397 -9.474 1.00 75.81 187 GLU A C 1
ATOM 1446 O O . GLU A 1 187 ? -3.766 -9.149 -10.426 1.00 75.81 187 GLU A O 1
ATOM 1451 N N . LEU A 1 188 ? -4.302 -7.115 -9.635 1.00 75.19 188 LEU A N 1
ATOM 1452 C CA . LEU A 1 188 ? -4.443 -6.474 -10.945 1.00 75.19 188 LEU A CA 1
ATOM 1453 C C . LEU A 1 188 ? -3.126 -6.494 -11.733 1.00 75.19 188 LEU A C 1
ATOM 1455 O O . LEU A 1 188 ? -3.112 -6.915 -12.887 1.00 75.19 188 LEU A O 1
ATOM 1459 N N . VAL A 1 189 ? -2.023 -6.085 -11.097 1.00 77.19 189 VAL A N 1
ATOM 1460 C CA . VAL A 1 189 ? -0.679 -6.123 -11.693 1.00 77.19 189 VAL A CA 1
ATOM 1461 C C . VAL A 1 189 ? -0.354 -7.531 -12.187 1.00 77.19 189 VAL A C 1
ATOM 1463 O O . VAL A 1 189 ? 0.106 -7.697 -13.311 1.00 77.19 189 VAL A O 1
ATOM 1466 N N . ILE A 1 190 ? -0.612 -8.550 -11.365 1.00 76.06 190 ILE A N 1
ATOM 1467 C CA . ILE A 1 190 ? -0.351 -9.951 -11.714 1.00 76.06 190 ILE A CA 1
ATOM 1468 C C . ILE A 1 190 ? -1.222 -10.395 -12.890 1.00 76.06 190 ILE A C 1
ATOM 1470 O O . ILE A 1 190 ? -0.712 -10.984 -13.839 1.00 76.06 190 ILE A O 1
ATOM 1474 N N . HIS A 1 191 ? -2.520 -10.098 -12.843 1.00 75.31 191 HIS A N 1
ATOM 1475 C CA . HIS A 1 191 ? -3.463 -10.471 -13.894 1.00 75.31 191 HIS A CA 1
ATOM 1476 C C . HIS A 1 191 ? -3.089 -9.848 -15.245 1.00 75.31 191 HIS A C 1
ATOM 1478 O O . HIS A 1 191 ? -3.308 -10.446 -16.295 1.00 75.31 191 HIS A O 1
ATOM 1484 N N . GLN A 1 192 ? -2.524 -8.642 -15.229 1.00 72.19 192 GLN A N 1
ATOM 1485 C CA . GLN A 1 192 ? -2.220 -7.890 -16.441 1.00 72.19 192 GLN A CA 1
ATOM 1486 C C . GLN A 1 192 ? -0.762 -7.930 -16.892 1.00 72.19 192 GLN A C 1
ATOM 1488 O O . GLN A 1 192 ? -0.473 -7.540 -18.022 1.00 72.19 192 GLN A O 1
ATOM 1493 N N . ALA A 1 193 ? 0.145 -8.456 -16.066 1.00 70.50 193 ALA A N 1
ATOM 1494 C CA . ALA A 1 193 ? 1.504 -8.785 -16.488 1.00 70.50 193 ALA A CA 1
ATOM 1495 C C . ALA A 1 193 ? 1.503 -9.747 -17.694 1.00 70.50 193 ALA A C 1
ATOM 1497 O O . ALA A 1 193 ? 2.431 -9.726 -18.497 1.00 70.50 193 ALA A O 1
ATOM 1498 N N . GLY A 1 194 ? 0.422 -10.515 -17.877 1.00 65.69 194 GLY A N 1
ATOM 1499 C CA . GLY A 1 194 ? 0.231 -11.410 -19.012 1.00 65.69 194 GLY A CA 1
ATOM 1500 C C . GLY A 1 194 ? 0.960 -12.740 -18.835 1.00 65.69 194 GLY A C 1
ATOM 1501 O O . GLY A 1 194 ? 1.811 -12.909 -17.966 1.00 65.69 194 GLY A O 1
ATOM 1502 N N . SER A 1 195 ? 0.625 -13.710 -19.685 1.00 65.75 195 SER A N 1
ATOM 1503 C CA . SER A 1 195 ? 1.186 -15.070 -19.652 1.00 65.75 195 SER A CA 1
ATOM 1504 C C . SER A 1 195 ? 2.664 -15.143 -20.054 1.00 65.75 195 SER A C 1
ATOM 1506 O O . SER A 1 195 ? 3.285 -16.196 -19.929 1.00 65.75 195 SER A O 1
ATOM 1508 N N . SER A 1 196 ? 3.236 -14.042 -20.548 1.00 70.62 196 SER A N 1
ATOM 1509 C CA . SER A 1 196 ? 4.630 -13.945 -20.983 1.00 70.62 196 SER A CA 1
ATOM 1510 C C . SER A 1 196 ? 5.621 -13.591 -19.871 1.00 70.62 196 SER A C 1
ATOM 1512 O O . SER A 1 196 ? 6.823 -13.701 -20.129 1.00 70.62 196 SER A O 1
ATOM 1514 N N . VAL A 1 197 ? 5.139 -13.163 -18.695 1.00 81.31 197 VAL A N 1
ATOM 1515 C CA . VAL A 1 197 ? 5.956 -12.716 -17.555 1.00 81.31 197 VAL A CA 1
ATOM 1516 C C . VAL A 1 197 ? 6.084 -13.829 -16.518 1.00 81.31 197 VAL A C 1
ATOM 1518 O O . VAL A 1 197 ? 5.096 -14.249 -15.920 1.00 81.31 197 VAL A O 1
ATOM 1521 N N . ASP A 1 198 ? 7.316 -14.262 -16.259 1.00 85.62 198 ASP A N 1
ATOM 1522 C CA . ASP A 1 198 ? 7.608 -15.408 -15.388 1.00 85.62 198 ASP A CA 1
ATOM 1523 C C . ASP A 1 198 ? 7.595 -15.032 -13.896 1.00 85.62 198 ASP A C 1
ATOM 1525 O O . ASP A 1 198 ? 7.317 -15.852 -13.015 1.00 85.62 198 ASP A O 1
ATOM 1529 N N . ALA A 1 199 ? 7.950 -13.786 -13.577 1.00 88.81 199 ALA A N 1
ATOM 1530 C CA . ALA A 1 199 ? 8.037 -13.304 -12.205 1.00 88.81 199 ALA A CA 1
ATOM 1531 C C . ALA A 1 199 ? 7.971 -11.774 -12.107 1.00 88.81 199 ALA A C 1
ATOM 1533 O O . ALA A 1 199 ? 8.241 -11.047 -13.063 1.00 88.81 199 ALA A O 1
ATOM 1534 N N . LEU A 1 200 ? 7.662 -11.301 -10.899 1.00 90.56 200 LEU A N 1
ATOM 1535 C CA . LEU A 1 200 ? 7.838 -9.913 -10.484 1.00 90.56 200 LEU A CA 1
ATOM 1536 C C . LEU A 1 200 ? 9.115 -9.770 -9.659 1.00 90.56 200 LEU A C 1
ATOM 1538 O O . LEU A 1 200 ? 9.365 -10.565 -8.751 1.00 90.56 200 LEU A O 1
ATOM 1542 N N . LEU A 1 201 ? 9.884 -8.724 -9.933 1.00 92.88 201 LEU A N 1
ATOM 1543 C CA . LEU A 1 201 ? 11.064 -8.332 -9.169 1.00 92.88 201 LEU A CA 1
ATOM 1544 C C . LEU A 1 201 ? 10.765 -7.067 -8.367 1.00 92.88 201 LEU A C 1
ATOM 1546 O O . LEU A 1 201 ? 10.173 -6.137 -8.896 1.00 92.88 201 LEU A O 1
ATOM 1550 N N . ALA A 1 202 ? 11.171 -7.009 -7.103 1.00 91.69 202 ALA A N 1
ATOM 1551 C CA . ALA A 1 202 ? 10.993 -5.832 -6.254 1.00 91.69 202 ALA A CA 1
ATOM 1552 C C . ALA A 1 202 ? 12.304 -5.493 -5.544 1.00 91.69 202 ALA A C 1
ATOM 1554 O O . ALA A 1 202 ? 12.927 -6.360 -4.930 1.00 91.69 202 ALA A O 1
ATOM 1555 N N . LEU A 1 203 ? 12.715 -4.227 -5.616 1.00 91.38 203 LEU A N 1
ATOM 1556 C CA . LEU A 1 203 ? 13.977 -3.756 -5.053 1.00 91.38 203 LEU A CA 1
ATOM 1557 C C . LEU A 1 203 ? 13.720 -2.816 -3.877 1.00 91.38 203 LEU A C 1
ATOM 1559 O O . LEU A 1 203 ? 13.061 -1.788 -4.024 1.00 91.38 203 LEU A O 1
ATOM 1563 N N . THR A 1 204 ? 14.287 -3.130 -2.717 1.00 89.75 204 THR A N 1
ATOM 1564 C CA . THR A 1 204 ? 14.119 -2.328 -1.500 1.00 89.75 204 THR A CA 1
ATOM 1565 C C . THR A 1 204 ? 15.454 -2.076 -0.809 1.00 89.75 204 THR A C 1
ATOM 1567 O O . THR A 1 204 ? 16.264 -2.998 -0.723 1.00 89.75 204 THR A O 1
ATOM 1570 N N . PRO A 1 205 ? 15.667 -0.890 -0.213 1.00 89.12 205 PRO A N 1
ATOM 1571 C CA . PRO A 1 205 ? 16.795 -0.678 0.684 1.00 89.12 205 PRO A CA 1
ATOM 1572 C C . PRO A 1 205 ? 16.740 -1.657 1.860 1.00 89.12 205 PRO A C 1
ATOM 1574 O O . PRO A 1 205 ? 15.663 -1.934 2.401 1.00 89.12 205 PRO A O 1
ATOM 1577 N N . GLN A 1 206 ? 17.897 -2.131 2.314 1.00 86.44 206 GLN A N 1
ATOM 1578 C CA . GLN A 1 206 ? 18.036 -3.016 3.474 1.00 86.44 206 GLN A CA 1
ATOM 1579 C C . GLN A 1 206 ? 17.533 -2.354 4.769 1.00 86.44 206 GLN A C 1
ATOM 1581 O O . GLN A 1 206 ? 17.062 -3.028 5.688 1.00 86.44 206 GLN A O 1
ATOM 1586 N N . SER A 1 207 ? 17.585 -1.021 4.840 1.00 84.81 207 SER A N 1
ATOM 1587 C CA . SER A 1 207 ? 17.043 -0.237 5.954 1.00 84.81 207 SER A CA 1
ATOM 1588 C C . SER A 1 207 ? 15.510 -0.319 6.057 1.00 84.81 207 SER A C 1
ATOM 1590 O O . SER A 1 207 ? 14.959 -0.195 7.154 1.00 84.81 207 SER A O 1
ATOM 1592 N N . SER A 1 208 ? 14.803 -0.611 4.960 1.00 84.56 208 SER A N 1
ATOM 1593 C CA . SER A 1 208 ? 13.335 -0.643 4.886 1.00 84.56 208 SER A CA 1
ATOM 1594 C C . SER A 1 208 ? 12.728 -1.962 5.395 1.00 84.56 208 SER A C 1
ATOM 1596 O O . SER A 1 208 ? 11.946 -2.618 4.703 1.00 84.56 208 SER A O 1
ATOM 1598 N N . ARG A 1 209 ? 13.014 -2.341 6.651 1.00 83.56 209 ARG A N 1
ATOM 1599 C CA . ARG A 1 209 ? 12.563 -3.618 7.261 1.00 83.56 209 ARG A CA 1
ATOM 1600 C C . ARG A 1 209 ? 11.053 -3.869 7.155 1.00 83.56 209 ARG A C 1
ATOM 1602 O O . ARG A 1 209 ? 10.629 -4.996 6.924 1.00 83.56 209 ARG A O 1
ATOM 1609 N N . LYS A 1 210 ? 10.228 -2.825 7.314 1.00 80.44 210 LYS A N 1
ATOM 1610 C CA . LYS A 1 210 ? 8.759 -2.940 7.216 1.00 80.44 210 LYS A CA 1
ATOM 1611 C C . LYS A 1 210 ? 8.300 -3.319 5.808 1.00 80.44 210 LYS A C 1
ATOM 1613 O O . LYS A 1 210 ? 7.374 -4.113 5.680 1.00 80.44 210 LYS A O 1
ATOM 1618 N N . TYR A 1 211 ? 8.929 -2.752 4.778 1.00 81.12 211 TYR A N 1
A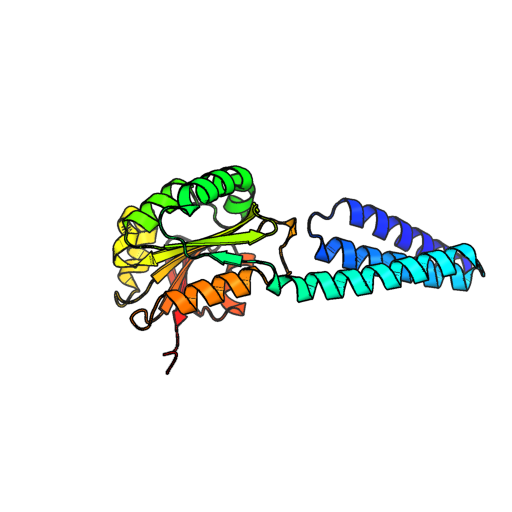TOM 1619 C CA . TYR A 1 211 ? 8.586 -3.054 3.391 1.00 81.12 211 TYR A CA 1
ATOM 1620 C C . TYR A 1 211 ? 9.109 -4.434 2.982 1.00 81.12 211 TYR A C 1
ATOM 1622 O O . TYR A 1 211 ? 8.365 -5.210 2.396 1.00 81.12 211 TYR A O 1
ATOM 1630 N N . ALA A 1 212 ? 10.316 -4.810 3.418 1.00 86.19 212 ALA A N 1
ATOM 1631 C CA . ALA A 1 212 ? 10.833 -6.170 3.254 1.00 86.19 212 ALA A CA 1
ATOM 1632 C C . ALA A 1 212 ? 9.886 -7.236 3.848 1.00 86.19 212 ALA A C 1
ATOM 1634 O O . ALA A 1 212 ? 9.526 -8.194 3.168 1.00 86.19 212 ALA A O 1
ATOM 1635 N N . ALA A 1 213 ? 9.404 -7.031 5.081 1.00 86.25 213 ALA A N 1
ATOM 1636 C CA . ALA A 1 213 ? 8.423 -7.924 5.704 1.00 86.25 213 ALA A CA 1
ATOM 1637 C C . ALA A 1 213 ? 7.087 -7.954 4.938 1.00 86.25 213 ALA A C 1
ATOM 1639 O O . ALA A 1 213 ? 6.460 -9.003 4.810 1.00 86.25 213 ALA A O 1
ATOM 1640 N N . PHE A 1 214 ? 6.645 -6.809 4.408 1.00 81.88 214 PHE A N 1
ATOM 1641 C CA . PHE A 1 214 ? 5.464 -6.744 3.551 1.00 81.88 214 PHE A CA 1
ATOM 1642 C C . PHE A 1 214 ? 5.643 -7.573 2.269 1.00 81.88 214 PHE A C 1
ATOM 1644 O O . PHE A 1 214 ? 4.758 -8.363 1.952 1.00 81.88 214 PHE A O 1
ATOM 1651 N N . LEU A 1 215 ? 6.776 -7.451 1.571 1.00 83.81 215 LEU A N 1
ATOM 1652 C CA . LEU A 1 215 ? 7.071 -8.231 0.365 1.00 83.81 215 LEU A CA 1
ATOM 1653 C C . LEU A 1 215 ? 7.039 -9.737 0.661 1.00 83.81 215 LEU A C 1
ATOM 1655 O O . LEU A 1 215 ? 6.323 -10.482 -0.011 1.00 83.81 215 LEU A O 1
ATOM 1659 N N . GLN A 1 216 ? 7.733 -10.175 1.714 1.00 88.06 216 GLN A N 1
ATOM 1660 C CA . GLN A 1 216 ? 7.768 -11.582 2.129 1.00 88.06 216 GLN A CA 1
ATOM 1661 C C . GLN A 1 216 ? 6.370 -12.136 2.428 1.00 88.06 216 GLN A C 1
ATOM 1663 O O . GLN A 1 216 ? 5.989 -13.182 1.904 1.00 88.06 216 GLN A O 1
ATOM 1668 N N . ASN A 1 217 ? 5.554 -11.386 3.175 1.00 84.88 217 ASN A N 1
ATOM 1669 C CA . ASN A 1 217 ? 4.165 -11.760 3.462 1.00 84.88 217 ASN A CA 1
ATOM 1670 C C . ASN A 1 217 ? 3.276 -11.828 2.205 1.00 84.88 217 ASN A C 1
ATOM 1672 O O . ASN A 1 217 ? 2.212 -12.442 2.245 1.00 84.88 217 ASN A O 1
ATOM 1676 N N . ASN A 1 218 ? 3.689 -11.208 1.096 1.00 79.31 218 ASN A N 1
ATOM 1677 C CA . ASN A 1 218 ? 2.980 -11.223 -0.186 1.00 79.31 218 ASN A CA 1
ATOM 1678 C C . ASN A 1 218 ? 3.599 -12.188 -1.216 1.00 79.31 218 ASN A C 1
ATOM 1680 O O . ASN A 1 218 ? 3.262 -12.116 -2.405 1.00 79.31 218 ASN A O 1
ATOM 1684 N N . GLY A 1 219 ? 4.455 -13.114 -0.771 1.00 85.19 219 GLY A N 1
ATOM 1685 C CA . GLY A 1 219 ? 4.998 -14.202 -1.589 1.00 85.19 219 GLY A CA 1
ATOM 1686 C C . GLY A 1 219 ? 6.256 -13.842 -2.378 1.00 85.19 219 GLY A C 1
ATOM 1687 O O . GLY A 1 219 ? 6.600 -14.554 -3.317 1.00 85.19 219 GLY A O 1
ATOM 1688 N N . PHE A 1 220 ? 6.928 -12.745 -2.032 1.00 89.56 220 PHE A N 1
ATOM 1689 C CA . PHE A 1 220 ? 8.249 -12.438 -2.566 1.00 89.56 220 PHE A CA 1
ATOM 1690 C C . PHE A 1 220 ? 9.339 -13.142 -1.748 1.00 89.56 220 PHE A C 1
ATOM 1692 O O . PHE A 1 220 ? 9.415 -12.987 -0.530 1.00 89.56 220 PHE A O 1
ATOM 1699 N N . SER A 1 221 ? 10.224 -13.871 -2.418 1.00 92.38 221 SER A N 1
ATOM 1700 C CA . SER A 1 221 ? 11.413 -14.486 -1.831 1.00 92.38 221 SER A CA 1
ATOM 1701 C C . SER A 1 221 ? 12.657 -13.646 -2.106 1.00 92.38 221 SER A C 1
ATOM 1703 O O . SER A 1 221 ? 12.746 -12.976 -3.133 1.00 92.38 221 SER A O 1
ATOM 1705 N N . PHE A 1 222 ? 13.632 -13.691 -1.199 1.00 94.56 222 PHE A N 1
ATOM 1706 C CA . PHE A 1 222 ? 14.948 -13.089 -1.421 1.00 94.56 222 PHE A CA 1
ATOM 1707 C C . PHE A 1 222 ? 15.597 -13.668 -2.688 1.00 94.56 222 PHE A C 1
ATOM 1709 O O . PHE A 1 222 ? 15.508 -14.873 -2.920 1.00 94.56 222 PHE A O 1
ATOM 1716 N N . LEU A 1 223 ? 16.240 -12.813 -3.485 1.00 93.81 223 LEU A N 1
ATOM 1717 C CA . LEU A 1 223 ? 16.966 -13.212 -4.690 1.00 93.81 223 LEU A CA 1
ATOM 1718 C C . LEU A 1 223 ? 18.447 -12.829 -4.612 1.00 93.81 223 LEU A C 1
ATOM 1720 O O . LEU A 1 223 ? 19.306 -13.685 -4.786 1.00 93.81 223 LEU A O 1
ATOM 1724 N N . ALA A 1 224 ? 18.741 -11.556 -4.346 1.00 93.88 224 ALA A N 1
ATOM 1725 C CA . ALA A 1 224 ? 20.106 -11.040 -4.309 1.00 93.88 224 ALA A CA 1
ATOM 1726 C C . ALA A 1 224 ? 20.209 -9.792 -3.424 1.00 93.88 224 ALA A C 1
ATOM 1728 O O . ALA A 1 224 ? 19.206 -9.166 -3.081 1.00 93.88 224 ALA A O 1
ATOM 1729 N N . GLN A 1 225 ? 21.433 -9.402 -3.077 1.00 92.69 225 GLN A N 1
ATOM 1730 C CA . GLN A 1 225 ? 21.713 -8.183 -2.324 1.00 92.69 225 GLN A CA 1
ATOM 1731 C C . GLN A 1 225 ? 23.023 -7.560 -2.797 1.00 92.69 225 GLN A C 1
ATOM 1733 O O . GLN A 1 225 ? 24.009 -8.270 -2.987 1.00 92.69 225 GLN A O 1
ATOM 1738 N N . LYS A 1 226 ? 23.039 -6.234 -2.952 1.00 92.12 226 LYS A N 1
ATOM 1739 C CA . LYS A 1 226 ? 24.243 -5.466 -3.285 1.00 92.12 226 LYS A CA 1
ATOM 1740 C C . LYS A 1 226 ? 24.083 -4.009 -2.850 1.00 92.12 226 LYS A C 1
ATOM 1742 O O . LYS A 1 226 ? 22.983 -3.477 -2.925 1.00 92.12 226 LYS A O 1
ATOM 1747 N N . ASP A 1 227 ? 25.161 -3.388 -2.372 1.00 86.62 227 ASP A N 1
ATOM 1748 C CA . ASP A 1 227 ? 25.236 -1.949 -2.055 1.00 86.62 227 ASP A CA 1
ATOM 1749 C C . ASP A 1 227 ? 24.098 -1.429 -1.154 1.00 86.62 227 ASP A C 1
ATOM 1751 O O . ASP A 1 227 ? 23.583 -0.326 -1.312 1.00 86.62 227 ASP A O 1
ATOM 1755 N N . GL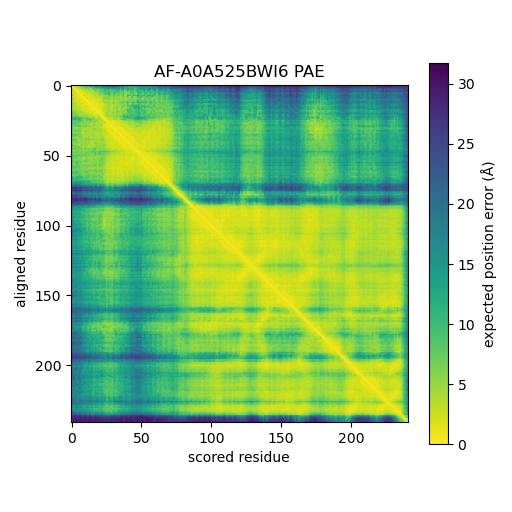Y A 1 228 ? 23.686 -2.249 -0.180 1.00 86.81 228 GLY A N 1
ATOM 1756 C CA . GLY A 1 228 ? 22.613 -1.906 0.758 1.00 86.81 228 GLY A CA 1
ATOM 1757 C C . GLY A 1 228 ? 21.197 -2.011 0.182 1.00 86.81 228 GLY A C 1
ATOM 1758 O O . GLY A 1 228 ? 20.243 -1.710 0.897 1.00 86.81 228 GLY A O 1
ATOM 1759 N N . ASP A 1 229 ? 21.034 -2.481 -1.054 1.00 91.25 229 ASP A N 1
ATOM 1760 C CA . ASP A 1 229 ? 19.753 -2.822 -1.665 1.00 91.25 229 ASP A CA 1
ATOM 1761 C C . ASP A 1 229 ? 19.544 -4.343 -1.700 1.00 91.25 229 ASP A C 1
ATOM 1763 O O . ASP A 1 229 ? 20.466 -5.128 -1.925 1.00 91.25 229 ASP A O 1
ATOM 1767 N N . VAL A 1 230 ? 18.300 -4.762 -1.476 1.00 93.56 230 VAL A N 1
ATOM 1768 C CA . VAL A 1 230 ? 17.871 -6.161 -1.468 1.00 93.56 230 VAL A CA 1
ATOM 1769 C C . VAL A 1 230 ? 16.840 -6.370 -2.567 1.00 93.56 230 VAL A C 1
ATOM 1771 O O . VAL A 1 230 ? 15.810 -5.689 -2.614 1.00 93.56 230 VAL A O 1
ATOM 1774 N N . LEU A 1 231 ? 17.122 -7.330 -3.440 1.00 94.19 231 LEU A N 1
ATOM 1775 C CA . LEU A 1 231 ? 16.274 -7.739 -4.545 1.00 94.19 231 LEU A CA 1
ATOM 1776 C C . LEU A 1 231 ? 15.446 -8.956 -4.139 1.00 94.19 231 LEU A C 1
ATOM 1778 O O . LEU A 1 231 ? 15.972 -9.967 -3.668 1.00 94.19 231 LEU A O 1
ATOM 1782 N N . TYR A 1 232 ? 14.143 -8.855 -4.362 1.00 93.62 232 TYR A N 1
ATOM 1783 C CA . TYR A 1 232 ? 13.179 -9.912 -4.128 1.00 93.62 232 TYR A CA 1
ATOM 1784 C C . TYR A 1 232 ? 12.517 -10.345 -5.433 1.00 93.62 232 TYR A C 1
ATOM 1786 O O . TYR A 1 232 ? 12.340 -9.538 -6.345 1.00 93.62 232 TYR A O 1
ATOM 1794 N N . ARG A 1 233 ? 12.084 -11.604 -5.490 1.00 92.69 233 ARG A N 1
ATOM 1795 C CA . ARG A 1 233 ? 11.393 -12.212 -6.627 1.00 92.69 233 ARG A CA 1
ATOM 1796 C C . ARG A 1 233 ? 10.103 -12.874 -6.176 1.00 92.69 233 ARG A C 1
ATOM 1798 O O . ARG A 1 233 ? 10.097 -13.616 -5.201 1.00 92.69 233 ARG A O 1
ATOM 1805 N N . LYS A 1 234 ? 9.021 -12.651 -6.910 1.00 90.56 234 LYS A N 1
ATOM 1806 C CA . LYS A 1 234 ? 7.763 -13.383 -6.770 1.00 90.56 234 LYS A CA 1
ATOM 1807 C C . LYS A 1 234 ? 7.466 -14.087 -8.090 1.00 90.56 234 LYS A C 1
ATOM 1809 O O . LYS A 1 234 ? 7.133 -13.397 -9.053 1.00 90.56 234 LYS A O 1
ATOM 1814 N N . PRO A 1 235 ? 7.569 -15.423 -8.159 1.00 87.94 235 PRO A N 1
ATOM 1815 C CA . PRO A 1 235 ? 7.141 -16.166 -9.333 1.00 87.94 235 PRO A CA 1
ATOM 1816 C C . PRO A 1 235 ? 5.669 -15.877 -9.622 1.00 87.94 235 PRO A C 1
ATOM 1818 O O . PRO A 1 235 ? 4.822 -15.966 -8.726 1.00 87.94 235 PRO A O 1
ATOM 1821 N N . LEU A 1 236 ? 5.366 -15.531 -10.867 1.00 82.69 236 LEU A N 1
ATOM 1822 C CA . LEU A 1 236 ? 4.002 -15.551 -11.357 1.00 82.69 236 LEU A CA 1
ATOM 1823 C C . LEU A 1 236 ? 3.798 -16.979 -11.833 1.00 82.69 236 LEU A C 1
ATOM 1825 O O . LEU A 1 236 ? 4.245 -17.361 -12.908 1.00 82.69 236 LEU A O 1
ATOM 1829 N N . GLY A 1 237 ? 3.238 -17.820 -10.957 1.00 64.88 237 GLY A N 1
ATOM 1830 C CA . GLY A 1 237 ? 2.888 -19.181 -11.352 1.00 64.88 237 GLY A CA 1
ATOM 1831 C C . GLY A 1 237 ? 2.078 -19.108 -12.639 1.00 64.88 237 GLY A C 1
ATOM 1832 O O . GLY A 1 237 ? 1.262 -18.195 -12.768 1.00 64.88 237 GLY A O 1
ATOM 1833 N N . SER A 1 238 ? 2.320 -20.022 -13.585 1.00 48.19 238 SER A N 1
ATOM 1834 C CA . SER A 1 238 ? 1.504 -20.127 -14.790 1.00 48.19 238 SER A CA 1
ATOM 1835 C C . SER A 1 238 ? 0.049 -20.148 -14.339 1.00 48.19 238 SER A C 1
ATOM 1837 O O . SER A 1 238 ? -0.404 -21.155 -13.785 1.00 48.19 238 SER A O 1
ATOM 1839 N N . VAL A 1 239 ? -0.662 -19.033 -14.499 1.00 43.31 239 VAL A N 1
ATOM 1840 C CA . VAL A 1 239 ? -2.110 -19.020 -14.382 1.00 43.31 239 VAL A CA 1
ATOM 1841 C C . VAL A 1 239 ? -2.532 -19.846 -15.583 1.00 43.31 239 VAL A C 1
ATOM 1843 O O . VAL A 1 239 ? -2.594 -19.348 -16.704 1.00 43.31 239 VAL A O 1
ATOM 1846 N N . ARG A 1 240 ? -2.621 -21.167 -15.385 1.00 30.11 240 ARG A N 1
ATOM 1847 C CA . ARG A 1 240 ? -3.220 -22.037 -16.383 1.00 30.11 240 ARG A CA 1
ATOM 1848 C C . ARG A 1 240 ? -4.655 -21.531 -16.557 1.00 30.11 240 ARG A C 1
ATOM 1850 O O . ARG A 1 240 ? -5.265 -21.194 -15.538 1.00 30.11 240 ARG A O 1
ATOM 1857 N N . PRO A 1 241 ? -5.108 -21.403 -17.812 1.00 36.94 241 PRO A N 1
ATOM 1858 C CA . PRO A 1 241 ? -6.435 -20.894 -18.133 1.00 36.94 241 PRO A CA 1
ATOM 1859 C C . PRO A 1 241 ? -7.537 -21.669 -17.408 1.00 36.94 241 PRO A C 1
ATOM 1861 O O . PRO A 1 241 ? -7.333 -22.878 -17.141 1.00 36.94 241 PRO A O 1
#